Protein AF-A0A9J7APB2-F1 (afdb_monomer_lite)

Structure (mmCIF, N/CA/C/O backbone):
data_AF-A0A9J7APB2-F1
#
_entry.id   AF-A0A9J7APB2-F1
#
loop_
_atom_site.group_PDB
_atom_site.id
_atom_site.type_symbol
_atom_site.label_atom_id
_atom_site.label_alt_id
_atom_site.label_comp_id
_atom_site.label_asym_id
_atom_site.label_entity_id
_atom_site.label_seq_id
_atom_site.pdbx_PDB_ins_code
_atom_site.Cartn_x
_atom_site.Cartn_y
_atom_site.Cartn_z
_atom_site.occupancy
_atom_site.B_iso_or_equiv
_atom_site.auth_seq_id
_atom_site.auth_comp_id
_atom_site.auth_asym_id
_atom_site.auth_atom_id
_atom_site.pdbx_PDB_model_num
ATOM 1 N N . MET A 1 1 ? 2.225 21.928 5.243 1.00 58.00 1 MET A N 1
ATOM 2 C CA . MET A 1 1 ? 2.395 20.507 5.582 1.00 58.00 1 MET A CA 1
ATOM 3 C C . MET A 1 1 ? 1.013 19.923 5.611 1.00 58.00 1 MET A C 1
ATOM 5 O O . MET A 1 1 ? 0.112 20.600 6.080 1.00 58.00 1 MET A O 1
ATOM 9 N N . SER A 1 2 ? 0.855 18.766 5.001 1.00 62.94 2 SER A N 1
ATOM 10 C CA . SER A 1 2 ? -0.397 18.033 5.010 1.00 62.94 2 SER A CA 1
ATOM 11 C C . SER A 1 2 ? -0.542 17.237 6.291 1.00 62.94 2 SER A C 1
ATOM 13 O O . SER A 1 2 ? 0.408 16.554 6.686 1.00 62.94 2 SER A O 1
ATOM 15 N N . GLU A 1 3 ? -1.712 17.304 6.894 1.00 73.94 3 GLU A N 1
ATOM 16 C CA . GLU A 1 3 ? -2.039 16.684 8.163 1.00 73.94 3 GLU A CA 1
ATOM 17 C C . GLU A 1 3 ? -3.065 15.558 7.970 1.00 73.94 3 GLU A C 1
ATOM 19 O O . GLU A 1 3 ? -4.180 15.764 7.485 1.00 73.94 3 GLU A O 1
ATOM 24 N N . LEU A 1 4 ? -2.707 14.351 8.406 1.00 77.06 4 LEU A N 1
ATOM 25 C CA . LEU A 1 4 ? -3.665 13.290 8.661 1.00 77.06 4 LEU A CA 1
ATOM 26 C C . LEU A 1 4 ? -4.289 13.516 10.034 1.00 77.06 4 LEU A C 1
ATOM 28 O O . LEU A 1 4 ? -3.585 13.590 11.039 1.00 77.06 4 LEU A O 1
ATOM 32 N N . ASN A 1 5 ? -5.616 13.557 10.084 1.00 85.75 5 ASN A N 1
ATOM 33 C CA . ASN A 1 5 ? -6.368 13.593 11.334 1.00 85.75 5 ASN A CA 1
ATOM 34 C C . ASN A 1 5 ? -7.181 12.311 11.458 1.00 85.75 5 ASN A C 1
ATOM 36 O O . ASN A 1 5 ? -8.112 12.106 10.679 1.00 85.75 5 ASN A O 1
ATOM 40 N N . ALA A 1 6 ? -6.845 11.451 12.419 1.00 88.31 6 ALA A N 1
ATOM 41 C CA . ALA A 1 6 ? -7.489 10.157 12.597 1.00 88.31 6 ALA A CA 1
ATOM 42 C C . ALA A 1 6 ? -8.144 10.013 13.972 1.00 88.31 6 ALA A C 1
ATOM 44 O O . ALA A 1 6 ? -7.570 10.388 14.989 1.00 88.31 6 ALA A O 1
ATOM 45 N N . GLU A 1 7 ? -9.322 9.397 14.018 1.00 93.38 7 GLU A N 1
ATOM 46 C CA . GLU A 1 7 ? -9.937 8.924 15.259 1.00 93.38 7 GLU A CA 1
ATOM 47 C C . GLU A 1 7 ? -10.132 7.410 15.175 1.00 93.38 7 GLU A C 1
ATOM 49 O O . GLU A 1 7 ? -10.634 6.877 14.184 1.00 93.38 7 GLU A O 1
ATOM 54 N N . ILE A 1 8 ? -9.733 6.706 16.228 1.00 93.50 8 ILE A N 1
ATOM 55 C CA . ILE A 1 8 ? -9.680 5.250 16.293 1.00 93.50 8 ILE A CA 1
ATOM 56 C C . ILE A 1 8 ? -10.441 4.794 17.527 1.00 93.50 8 ILE A C 1
ATOM 58 O O . ILE A 1 8 ? -10.219 5.286 18.629 1.00 93.50 8 ILE A O 1
ATOM 62 N N . LYS A 1 9 ? -11.283 3.778 17.364 1.00 94.88 9 LYS A N 1
ATOM 63 C CA . LYS A 1 9 ? -11.902 3.024 18.447 1.00 94.88 9 LYS A CA 1
ATOM 64 C C . LYS A 1 9 ? -11.500 1.562 18.365 1.00 94.88 9 LYS A C 1
ATOM 66 O O . LYS A 1 9 ? -11.868 0.848 17.431 1.00 94.88 9 LYS A O 1
ATOM 71 N N . VAL A 1 10 ? -10.831 1.084 19.405 1.00 92.94 10 VAL A N 1
ATOM 72 C CA . VAL A 1 10 ? -10.417 -0.317 19.529 1.00 92.94 10 VAL A CA 1
ATOM 73 C C . VAL A 1 10 ? -11.245 -0.983 20.613 1.00 92.94 10 VAL A C 1
ATOM 75 O O . VAL A 1 10 ? -11.320 -0.476 21.725 1.00 92.94 10 VAL A O 1
ATOM 78 N N . SER A 1 11 ? -11.890 -2.109 20.313 1.00 93.50 11 SER A N 1
ATOM 79 C CA . SER A 1 11 ? -12.692 -2.877 21.275 1.00 93.50 11 SER A CA 1
ATOM 80 C C . SER A 1 11 ? -12.056 -4.224 21.585 1.00 93.50 11 SER A C 1
ATOM 82 O O . SER A 1 11 ? -11.712 -4.983 20.680 1.00 93.50 11 SER A O 1
ATOM 84 N N . PHE A 1 12 ? -12.005 -4.577 22.865 1.00 92.75 12 PHE A N 1
ATOM 85 C CA . PHE A 1 12 ? -11.338 -5.765 23.388 1.00 92.75 12 PHE A CA 1
ATOM 86 C C . PHE A 1 12 ? -12.334 -6.777 23.986 1.00 92.75 12 PHE A C 1
ATOM 88 O O . PHE A 1 12 ? -13.472 -6.429 24.320 1.00 92.75 12 PHE A O 1
ATOM 95 N N . PRO A 1 13 ? -11.945 -8.059 24.134 1.00 91.06 13 PRO A N 1
ATOM 96 C CA . PRO A 1 13 ? -12.797 -9.102 24.702 1.00 91.06 13 PRO A CA 1
ATOM 97 C C . PRO A 1 13 ? -13.117 -8.897 26.186 1.00 91.06 13 PRO A C 1
ATOM 99 O O . PRO A 1 13 ? -14.098 -9.466 26.664 1.00 91.06 13 PRO A O 1
ATOM 102 N N . GLY A 1 14 ? -12.332 -8.087 26.900 1.00 91.31 14 GLY A N 1
ATOM 103 C CA . GLY A 1 14 ? -12.572 -7.744 28.296 1.00 91.31 14 GLY A CA 1
ATOM 104 C C . GLY A 1 14 ? -11.688 -6.600 28.786 1.00 91.31 14 GLY A C 1
ATOM 105 O O . GLY A 1 14 ? -10.662 -6.298 28.179 1.00 91.31 14 GLY A O 1
ATOM 106 N N . LYS A 1 15 ? -12.094 -6.010 29.915 1.00 91.88 15 LYS A N 1
ATOM 107 C CA . LYS A 1 15 ? -11.500 -4.814 30.535 1.00 91.88 15 LYS A CA 1
ATOM 108 C C . LYS A 1 15 ? -9.986 -4.899 30.737 1.00 91.88 15 LYS A C 1
ATOM 110 O O . LYS A 1 15 ? -9.285 -3.946 30.428 1.00 91.88 15 LYS A O 1
ATOM 115 N N . LYS A 1 16 ? -9.482 -6.062 31.172 1.00 92.56 16 LYS A N 1
ATOM 116 C CA . LYS A 1 16 ? -8.043 -6.299 31.382 1.00 92.56 16 LYS A CA 1
ATOM 117 C C . LYS A 1 16 ? -7.214 -5.964 30.134 1.00 92.56 16 LYS A C 1
ATOM 119 O O . LYS A 1 16 ? -6.205 -5.285 30.243 1.00 92.56 16 LYS A O 1
ATOM 124 N N . TYR A 1 17 ? -7.657 -6.420 28.962 1.00 88.44 17 TYR A N 1
ATOM 125 C CA . TYR A 1 17 ? -6.933 -6.213 27.705 1.00 88.44 17 TYR A CA 1
ATOM 126 C C . TYR A 1 17 ? -6.946 -4.744 27.272 1.00 88.44 17 TYR A C 1
ATOM 128 O O . TYR A 1 17 ? -5.929 -4.229 26.824 1.00 88.44 17 TYR A O 1
ATOM 136 N N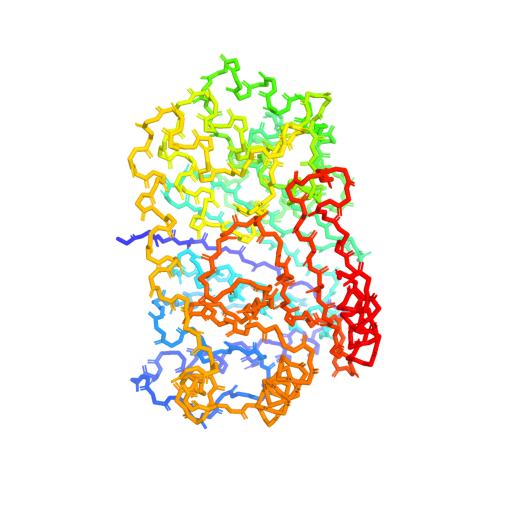 . SER A 1 18 ? -8.076 -4.049 27.446 1.00 89.44 18 SER A N 1
ATOM 137 C CA . SER A 1 18 ? -8.146 -2.615 27.147 1.00 89.44 18 SER A CA 1
ATOM 138 C C . SER A 1 18 ? -7.339 -1.767 28.132 1.00 89.44 18 SER A C 1
ATOM 140 O O . SER A 1 18 ? -6.774 -0.766 27.727 1.00 89.44 18 SER A O 1
ATOM 142 N N . GLU A 1 19 ? -7.251 -2.148 29.409 1.00 89.88 19 GLU A N 1
ATOM 143 C CA . GLU A 1 19 ? -6.405 -1.451 30.393 1.00 89.88 19 GLU A CA 1
ATOM 144 C C . GLU A 1 19 ? -4.911 -1.620 30.086 1.00 89.88 19 GLU A C 1
ATOM 146 O O . GLU A 1 19 ? -4.150 -0.661 30.187 1.00 89.88 19 GLU A O 1
ATOM 151 N N . GLU A 1 20 ? -4.499 -2.825 29.685 1.00 87.88 20 GLU A N 1
ATOM 152 C CA . GLU A 1 20 ? -3.121 -3.121 29.287 1.00 87.88 20 GLU A CA 1
ATOM 153 C C . GLU A 1 20 ? -2.719 -2.329 28.037 1.00 87.88 20 GLU A C 1
ATOM 155 O O . GLU A 1 20 ? -1.734 -1.592 28.073 1.00 87.88 20 GLU A O 1
ATOM 160 N N . ALA A 1 21 ? -3.536 -2.387 26.980 1.00 85.62 21 ALA A N 1
ATOM 161 C CA . ALA A 1 21 ? -3.297 -1.617 25.763 1.00 85.62 21 ALA A CA 1
ATOM 162 C C . ALA A 1 21 ? -3.335 -0.098 26.014 1.00 85.62 21 ALA A C 1
ATOM 164 O O . ALA A 1 21 ? -2.505 0.630 25.473 1.00 85.62 21 ALA A O 1
ATOM 165 N N . PHE A 1 22 ? -4.244 0.389 26.870 1.00 90.44 22 PHE A N 1
ATOM 166 C CA . PHE A 1 22 ? -4.302 1.806 27.240 1.00 90.44 22 PHE A CA 1
ATOM 167 C C . PHE A 1 22 ? -3.012 2.246 27.924 1.00 90.44 22 PHE A C 1
ATOM 169 O O . PHE A 1 22 ? -2.453 3.266 27.547 1.00 90.44 22 PHE A O 1
ATOM 176 N N . LYS A 1 23 ? -2.500 1.462 28.881 1.00 89.19 23 LYS A N 1
ATOM 177 C CA . LYS A 1 23 ? -1.250 1.777 29.583 1.00 89.19 23 LYS A CA 1
ATOM 178 C C . LYS A 1 23 ? -0.064 1.886 28.620 1.00 89.19 23 LYS A C 1
ATOM 180 O O . LYS A 1 23 ? 0.756 2.784 28.774 1.00 89.19 23 LYS A O 1
ATOM 185 N N . THR A 1 24 ? 0.035 0.990 27.638 1.00 86.06 24 THR A N 1
ATOM 186 C CA . THR A 1 24 ? 1.098 1.052 26.624 1.00 86.06 24 THR A CA 1
ATOM 187 C C . THR A 1 24 ? 0.968 2.290 25.737 1.00 86.06 24 THR A C 1
ATOM 189 O O . THR A 1 24 ? 1.967 2.963 25.497 1.00 86.06 24 THR A O 1
ATOM 192 N N . LEU A 1 25 ? -0.244 2.621 25.285 1.00 85.75 25 LEU A N 1
ATOM 193 C CA . LEU A 1 25 ? -0.486 3.802 24.447 1.00 85.75 25 LEU A CA 1
ATOM 194 C C . LEU A 1 25 ? -0.322 5.125 25.212 1.00 85.75 25 LEU A C 1
ATOM 196 O O . LEU A 1 25 ? 0.121 6.110 24.633 1.00 85.75 25 LEU A O 1
ATOM 200 N N . ASP A 1 26 ? -0.650 5.152 26.502 1.00 88.56 26 ASP A N 1
ATOM 201 C CA . ASP A 1 26 ? -0.477 6.318 27.377 1.00 88.56 26 ASP A CA 1
ATOM 202 C C . ASP A 1 26 ? 1.005 6.589 27.657 1.00 88.56 26 ASP A C 1
ATOM 204 O O . ASP A 1 26 ? 1.467 7.732 27.620 1.00 88.56 26 ASP A O 1
ATOM 208 N N . GLN A 1 27 ? 1.778 5.517 27.845 1.00 85.12 27 GLN A N 1
ATOM 209 C CA . GLN A 1 27 ? 3.229 5.607 27.910 1.00 85.12 27 GLN A CA 1
ATOM 210 C C . GLN A 1 27 ? 3.799 6.127 26.582 1.00 85.12 27 GLN A C 1
ATOM 212 O O . GLN A 1 27 ? 4.548 7.097 26.601 1.00 85.12 27 GLN A O 1
ATOM 217 N N . LEU A 1 28 ? 3.371 5.570 25.438 1.00 81.75 28 LEU A N 1
ATOM 218 C CA . LEU A 1 28 ? 3.769 6.067 24.115 1.00 81.75 28 LEU A CA 1
ATOM 219 C C . LEU A 1 28 ? 3.466 7.563 23.970 1.00 81.75 28 LEU A C 1
ATOM 221 O O . LEU A 1 28 ? 4.349 8.325 23.599 1.00 81.75 28 LEU A O 1
ATOM 225 N N . LYS A 1 29 ? 2.246 7.997 24.304 1.00 85.38 29 LYS A N 1
ATOM 226 C CA . LYS A 1 29 ? 1.865 9.415 24.294 1.00 85.38 29 LYS A CA 1
ATOM 227 C C . LYS A 1 29 ? 2.823 10.259 25.138 1.00 85.38 29 LYS A C 1
ATOM 229 O O . LYS A 1 29 ? 3.330 11.267 24.654 1.00 85.38 29 LYS A O 1
ATOM 234 N N . SER A 1 30 ? 3.094 9.827 26.369 1.00 84.31 30 SER A N 1
ATOM 235 C CA . SER A 1 30 ? 4.008 10.520 27.283 1.00 84.31 30 SER A CA 1
ATOM 236 C C . SER A 1 30 ? 5.419 10.625 26.707 1.00 84.31 30 SER A C 1
ATOM 238 O O . SER A 1 30 ? 6.073 11.655 26.851 1.00 84.31 30 SER A O 1
ATOM 240 N N . ASP A 1 31 ? 5.907 9.579 26.048 1.00 78.19 31 ASP A N 1
ATOM 241 C CA . ASP A 1 31 ? 7.239 9.589 25.449 1.00 78.19 31 ASP A CA 1
ATOM 242 C C . ASP A 1 31 ? 7.314 10.527 24.246 1.00 78.19 31 ASP A C 1
ATOM 244 O O . ASP A 1 31 ? 8.302 11.247 24.109 1.00 78.19 31 ASP A O 1
ATOM 248 N N . LEU A 1 32 ? 6.252 10.617 23.444 1.00 75.81 32 LEU A N 1
ATOM 249 C CA . LEU A 1 32 ? 6.161 11.582 22.346 1.00 75.81 32 LEU A CA 1
ATOM 250 C C . LEU A 1 32 ? 6.184 13.022 22.849 1.00 75.81 32 LEU A C 1
ATOM 252 O O . LEU A 1 32 ? 6.968 13.825 22.350 1.00 75.81 32 LEU A O 1
ATOM 256 N N . GLU A 1 33 ? 5.405 13.325 23.887 1.00 80.94 33 GLU A N 1
ATOM 257 C CA . GLU A 1 33 ? 5.354 14.658 24.498 1.00 80.94 33 GLU A CA 1
ATOM 258 C C . GLU A 1 33 ? 6.684 15.060 25.161 1.00 80.94 33 GLU A C 1
ATOM 260 O O . GLU A 1 33 ? 7.084 16.225 25.111 1.00 80.94 33 GLU A O 1
ATOM 265 N N . ASN A 1 34 ? 7.387 14.105 25.782 1.00 76.94 34 ASN A N 1
ATOM 266 C CA . ASN A 1 34 ? 8.647 14.358 26.488 1.00 76.94 34 ASN A CA 1
ATOM 267 C C . ASN A 1 34 ? 9.881 14.309 25.578 1.00 76.94 34 ASN A C 1
ATOM 269 O O . ASN A 1 34 ? 10.946 14.827 25.941 1.00 76.94 34 ASN A O 1
ATOM 273 N N . SER A 1 35 ? 9.773 13.683 24.408 1.00 63.44 35 SER A N 1
ATOM 274 C CA . SER A 1 35 ? 10.889 13.558 23.484 1.00 63.44 35 SER A CA 1
ATOM 275 C C . SER A 1 35 ? 11.228 14.905 22.831 1.00 63.44 35 SER A C 1
ATOM 277 O O . SER A 1 35 ? 10.661 15.331 21.833 1.00 63.44 35 SER A O 1
ATOM 279 N N . LYS A 1 36 ? 12.283 15.560 23.330 1.00 53.88 36 LYS A N 1
ATOM 280 C CA . LYS A 1 36 ? 13.230 16.228 22.424 1.00 53.88 36 LYS A CA 1
ATOM 281 C C . LYS A 1 36 ? 14.024 15.103 21.760 1.00 53.88 36 LYS A C 1
ATOM 283 O O . LYS A 1 36 ? 15.024 14.691 22.333 1.00 53.88 36 LYS A O 1
ATOM 288 N N . PHE A 1 37 ? 13.515 14.527 20.670 1.00 49.34 37 PHE A N 1
ATOM 289 C CA . PHE A 1 37 ? 14.014 13.300 20.023 1.00 49.34 37 PHE A CA 1
ATOM 290 C C . PHE A 1 37 ? 15.495 12.947 20.299 1.00 49.34 37 PHE A C 1
ATOM 292 O O . PHE A 1 37 ? 16.411 13.504 19.699 1.00 49.34 37 PHE A O 1
ATOM 299 N N . SER A 1 38 ? 15.718 11.974 21.193 1.00 40.38 38 SER A N 1
ATOM 300 C CA . SER A 1 38 ? 16.964 11.199 21.300 1.00 40.38 38 SER A CA 1
ATOM 301 C C . SER A 1 38 ? 16.634 9.700 21.457 1.00 40.38 38 SER A C 1
ATOM 303 O O . SER A 1 38 ? 16.677 9.132 22.545 1.00 40.38 38 SER A O 1
ATOM 305 N N . SER A 1 39 ? 16.186 9.128 20.341 1.00 43.88 39 SER A N 1
ATOM 306 C CA . SER A 1 39 ? 16.115 7.733 19.846 1.00 43.88 39 SER A CA 1
ATOM 307 C C . SER A 1 39 ? 16.429 6.455 20.671 1.00 43.88 39 SER A C 1
ATOM 309 O O . SER A 1 39 ? 16.626 5.435 20.026 1.00 43.88 39 SER A O 1
ATOM 311 N N . ASN A 1 40 ? 16.466 6.379 22.011 1.00 38.88 40 ASN A N 1
ATOM 312 C CA . ASN A 1 40 ? 17.059 5.177 22.657 1.00 38.88 40 ASN A CA 1
ATOM 313 C C . ASN A 1 40 ? 16.240 4.348 23.672 1.00 38.88 40 ASN A C 1
ATOM 315 O O . ASN A 1 40 ? 16.829 3.442 24.257 1.00 38.88 40 ASN A O 1
ATOM 319 N N . SER A 1 41 ? 14.934 4.550 23.901 1.00 41.09 41 SER A N 1
ATOM 320 C CA . SER A 1 41 ? 14.257 3.777 24.975 1.00 41.09 41 SER A CA 1
ATOM 321 C C . SER A 1 41 ? 12.883 3.165 24.699 1.00 41.09 41 SER A C 1
ATOM 323 O O . SER A 1 41 ? 12.349 2.535 25.608 1.00 41.09 41 SER A O 1
ATOM 325 N N . PHE A 1 42 ? 12.313 3.271 23.492 1.00 41.06 42 PHE A N 1
ATOM 326 C CA . PHE A 1 42 ? 10.942 2.779 23.238 1.00 41.06 42 PHE A CA 1
ATOM 327 C C . PHE A 1 42 ? 10.810 1.617 22.235 1.00 41.06 42 PHE A C 1
ATOM 329 O O . PHE A 1 42 ? 9.710 1.172 21.916 1.00 41.06 42 PHE A O 1
ATOM 336 N N . THR A 1 43 ? 11.930 1.061 21.779 1.00 46.41 43 THR A N 1
ATOM 337 C CA . THR A 1 43 ? 12.040 0.110 20.656 1.00 46.41 43 THR A CA 1
ATOM 338 C C . THR A 1 43 ? 11.632 -1.342 20.947 1.00 46.41 43 THR A C 1
ATOM 340 O O . THR A 1 43 ? 12.007 -2.237 20.197 1.00 46.41 43 THR A O 1
ATOM 343 N N . HIS A 1 44 ? 10.896 -1.639 22.023 1.00 46.56 44 HIS A N 1
ATOM 344 C CA . HIS A 1 44 ? 10.603 -3.037 22.402 1.00 46.56 44 HIS A CA 1
ATOM 345 C C . HIS A 1 44 ? 9.126 -3.445 22.363 1.00 46.56 44 HIS A C 1
ATOM 347 O O . HIS A 1 44 ? 8.826 -4.617 22.593 1.00 46.56 44 HIS A O 1
ATOM 353 N N . HIS A 1 45 ? 8.195 -2.526 22.091 1.00 43.44 45 HIS A N 1
ATOM 354 C CA . HIS A 1 45 ? 6.757 -2.836 22.171 1.00 43.44 45 HIS A CA 1
ATOM 355 C C . HIS A 1 45 ? 5.944 -2.527 20.911 1.00 43.44 45 HIS A C 1
ATOM 357 O O . HIS A 1 45 ? 4.864 -3.096 20.750 1.00 43.44 45 HIS A O 1
ATOM 363 N N . ILE A 1 46 ? 6.454 -1.675 20.023 1.00 53.56 46 ILE A N 1
ATOM 364 C CA . ILE A 1 46 ? 5.885 -1.392 18.706 1.00 53.56 46 ILE A CA 1
ATOM 365 C C . ILE A 1 46 ? 7.074 -1.324 17.747 1.00 53.56 46 ILE A C 1
ATOM 367 O O . ILE A 1 46 ? 7.905 -0.420 17.862 1.00 53.56 46 ILE A O 1
ATOM 371 N N . ASP A 1 47 ? 7.193 -2.312 16.864 1.00 49.22 47 ASP A N 1
ATOM 372 C CA . ASP A 1 47 ? 8.251 -2.339 15.855 1.00 49.22 47 ASP A CA 1
ATOM 373 C C . ASP A 1 47 ? 8.134 -1.073 14.977 1.00 49.22 47 ASP A C 1
ATOM 375 O O . ASP A 1 47 ? 7.029 -0.691 14.600 1.00 49.22 47 ASP A O 1
ATOM 379 N N . ASN A 1 48 ? 9.264 -0.421 14.668 1.00 51.03 48 ASN A N 1
ATOM 380 C CA . ASN A 1 48 ? 9.410 0.735 13.753 1.00 51.03 48 ASN A CA 1
ATOM 381 C C . ASN A 1 48 ? 9.168 2.173 14.275 1.00 51.03 48 ASN A C 1
ATOM 383 O O . ASN A 1 48 ? 9.183 3.104 13.473 1.00 51.03 48 ASN A O 1
ATOM 387 N N . LEU A 1 49 ? 9.061 2.430 15.586 1.00 49.91 49 LEU A N 1
ATOM 388 C CA . LEU A 1 49 ? 8.876 3.812 16.091 1.00 49.91 49 LEU A CA 1
ATOM 389 C C . LEU A 1 49 ? 10.035 4.796 15.787 1.00 49.91 49 LEU A C 1
ATOM 391 O O . LEU A 1 49 ? 9.840 6.005 15.875 1.00 49.91 49 LEU A O 1
ATOM 395 N N . GLU A 1 50 ? 11.237 4.329 15.428 1.00 46.88 50 GLU A N 1
ATOM 396 C CA . GLU A 1 50 ? 12.365 5.221 15.092 1.00 46.88 50 GLU A CA 1
ATOM 397 C C . GLU A 1 50 ? 12.237 5.895 13.714 1.00 46.88 50 GLU A C 1
ATOM 399 O O . GLU A 1 50 ? 12.729 7.011 13.556 1.00 46.88 50 GLU A O 1
ATOM 404 N N . LEU A 1 51 ? 11.522 5.292 12.751 1.00 46.50 51 LEU A N 1
ATOM 405 C CA . LEU A 1 51 ? 11.197 5.933 11.461 1.00 46.50 51 LEU A CA 1
ATOM 406 C C . LEU A 1 51 ? 10.321 7.181 11.654 1.00 46.50 51 LEU A C 1
ATOM 408 O O . LEU A 1 51 ? 10.424 8.162 10.919 1.00 46.50 51 LEU A O 1
ATOM 412 N N . LEU A 1 52 ? 9.532 7.188 12.725 1.00 49.91 52 LEU A N 1
ATOM 413 C CA . LEU A 1 52 ? 8.629 8.276 13.073 1.00 49.91 52 LEU A CA 1
ATOM 414 C C . LEU A 1 52 ? 9.342 9.486 13.688 1.00 49.91 52 LEU A C 1
ATOM 416 O O . LEU A 1 52 ? 8.726 10.535 13.850 1.00 49.91 52 LEU A O 1
ATOM 420 N N . ALA A 1 53 ? 10.642 9.379 13.992 1.00 47.16 53 ALA A N 1
ATOM 421 C CA . ALA A 1 53 ? 11.403 10.453 14.625 1.00 47.16 53 ALA A CA 1
ATOM 422 C C . ALA A 1 53 ? 11.602 11.703 13.761 1.00 47.16 53 ALA A C 1
ATOM 424 O O . ALA A 1 53 ? 11.973 12.763 14.268 1.00 47.16 53 ALA A O 1
ATOM 425 N N . HIS A 1 54 ? 11.350 11.583 12.459 1.00 48.34 54 HIS A N 1
ATOM 426 C CA . HIS A 1 54 ? 11.444 12.681 11.502 1.00 48.34 54 HIS A CA 1
ATOM 427 C C . HIS A 1 54 ? 10.096 13.293 11.129 1.00 48.34 54 HIS A C 1
ATOM 429 O O . HIS A 1 54 ? 10.069 14.245 10.354 1.00 48.34 54 HIS A O 1
ATOM 435 N N . SER A 1 55 ? 9.007 12.786 11.702 1.00 57.78 55 SER A N 1
ATOM 436 C CA . SER A 1 55 ? 7.654 13.142 11.302 1.00 57.78 55 SER A CA 1
ATOM 437 C C . SER A 1 55 ? 6.925 13.784 12.472 1.00 57.78 55 SER A C 1
ATOM 439 O O . SER A 1 55 ? 6.984 13.290 13.597 1.00 57.78 55 SER A O 1
ATOM 441 N N . TYR A 1 56 ? 6.232 14.893 12.236 1.00 69.88 56 TYR A N 1
ATOM 442 C CA . TYR A 1 56 ? 5.410 15.510 13.274 1.00 69.88 56 TYR A CA 1
ATOM 443 C C . TYR A 1 56 ? 4.145 14.676 13.469 1.00 69.88 56 TYR A C 1
ATOM 445 O O . TYR A 1 56 ? 3.337 14.584 12.551 1.00 69.88 56 TYR A O 1
ATOM 453 N N . TYR A 1 57 ? 3.965 14.071 14.644 1.00 75.19 57 TYR A N 1
ATOM 454 C CA . TYR A 1 57 ? 2.705 13.439 15.031 1.00 75.19 57 TYR A CA 1
ATOM 455 C C . TYR A 1 57 ? 2.412 13.614 16.516 1.00 75.19 57 TYR A C 1
ATOM 457 O O . TYR A 1 57 ? 3.320 13.782 17.333 1.00 75.19 57 TYR A O 1
ATOM 465 N N . GLN A 1 58 ? 1.131 13.548 16.864 1.00 83.50 58 GLN A N 1
ATOM 466 C CA . GLN A 1 58 ? 0.649 13.760 18.219 1.00 83.50 58 GLN A CA 1
ATOM 467 C C . GLN A 1 58 ? -0.561 12.866 18.512 1.00 83.50 58 GLN A C 1
ATOM 469 O O . GLN A 1 58 ? -1.501 12.760 17.724 1.00 83.50 58 GLN A O 1
ATOM 474 N N . ILE A 1 59 ? -0.547 12.218 19.683 1.00 87.50 59 ILE A N 1
ATOM 475 C CA . ILE A 1 59 ? -1.735 11.559 20.241 1.00 87.50 59 ILE A CA 1
ATOM 476 C C . ILE A 1 59 ? -2.545 12.621 20.988 1.00 87.50 59 ILE A C 1
ATOM 478 O O . ILE A 1 59 ? -2.413 12.803 22.202 1.00 87.50 59 ILE A O 1
ATOM 482 N N . GLU A 1 60 ? -3.391 13.335 20.253 1.00 89.00 60 GLU A N 1
ATOM 483 C CA . GLU A 1 60 ? -4.216 14.432 20.768 1.00 89.00 60 GLU A CA 1
ATOM 484 C C . GLU A 1 60 ? -5.091 13.983 21.938 1.00 89.00 60 GLU A C 1
ATOM 486 O O . GLU A 1 60 ? -5.141 14.605 23.004 1.00 89.00 60 GLU A O 1
ATOM 491 N N . HIS A 1 61 ? -5.738 12.830 21.776 1.00 92.38 61 HIS A N 1
ATOM 492 C CA . HIS A 1 61 ? -6.651 12.290 22.768 1.00 92.38 61 HIS A CA 1
ATOM 493 C C . HIS A 1 61 ? -6.462 10.787 22.934 1.00 92.38 61 HIS A C 1
ATOM 495 O O . HIS A 1 61 ? -6.315 10.054 21.962 1.00 92.38 61 HIS A O 1
ATOM 501 N N . LEU A 1 62 ? -6.503 10.330 24.183 1.00 93.44 62 LEU A N 1
ATOM 502 C CA . LEU A 1 62 ? -6.502 8.921 24.541 1.00 93.44 62 LEU A CA 1
ATOM 503 C C . LEU A 1 62 ? -7.486 8.728 25.697 1.00 93.44 62 LEU A C 1
ATOM 505 O O . LEU A 1 62 ? -7.367 9.383 26.734 1.00 93.44 62 LEU A O 1
ATOM 509 N N . SER A 1 63 ? -8.478 7.857 25.529 1.00 93.81 63 SER A N 1
ATOM 510 C CA . SER A 1 63 ? -9.449 7.549 26.583 1.00 93.81 63 SER A CA 1
ATOM 511 C C . SER A 1 63 ? -9.826 6.071 26.625 1.00 93.81 63 SER A C 1
ATOM 513 O O . SER A 1 63 ? -9.743 5.352 25.631 1.00 93.81 63 SER A O 1
ATOM 515 N N . LEU A 1 64 ? -10.225 5.610 27.813 1.00 93.00 64 LEU A N 1
ATOM 516 C CA . LEU A 1 64 ? -10.644 4.238 28.090 1.00 93.00 64 LEU A CA 1
ATOM 517 C C . LEU A 1 64 ? -12.142 4.210 28.428 1.00 93.00 64 LEU A C 1
ATOM 519 O O . LEU A 1 64 ? -12.567 4.792 29.425 1.00 93.00 64 LEU A O 1
ATOM 523 N N . ASP A 1 65 ? -12.935 3.477 27.647 1.00 90.56 65 ASP A N 1
ATOM 524 C CA . ASP A 1 65 ? -14.353 3.204 27.908 1.00 90.56 65 ASP A CA 1
ATOM 525 C C . ASP A 1 65 ? -14.596 1.699 28.069 1.00 90.56 65 ASP A C 1
ATOM 527 O O . ASP A 1 65 ? -14.696 0.958 27.090 1.00 90.56 65 ASP A O 1
ATOM 531 N N . LYS A 1 66 ? -14.737 1.241 29.320 1.00 90.81 66 LYS A N 1
ATOM 532 C CA . LYS A 1 66 ? -15.015 -0.154 29.723 1.00 90.81 66 LYS A CA 1
ATOM 533 C C . LYS A 1 66 ? -14.053 -1.187 29.124 1.00 90.81 66 LYS A C 1
ATOM 535 O O . LYS A 1 66 ? -13.143 -1.632 29.809 1.00 90.81 66 LYS A O 1
ATOM 540 N N . ASN A 1 67 ? -14.319 -1.597 27.884 1.00 92.88 67 ASN A N 1
ATOM 541 C CA . ASN A 1 67 ? -13.587 -2.601 27.114 1.00 92.88 67 ASN A CA 1
ATOM 542 C C . ASN A 1 67 ? -13.059 -2.012 25.793 1.00 92.88 67 ASN A C 1
ATOM 544 O O . ASN A 1 67 ? -12.865 -2.744 24.823 1.00 92.88 67 ASN A O 1
ATOM 548 N N . SER A 1 68 ? -12.963 -0.693 25.672 1.00 92.88 68 SER A N 1
ATOM 549 C CA . SER A 1 68 ? -12.562 -0.010 24.448 1.00 92.88 68 SER A CA 1
ATOM 550 C C . SER A 1 68 ? -11.637 1.155 24.739 1.00 92.88 68 SER A C 1
ATOM 552 O O . SER A 1 68 ? -11.727 1.763 25.799 1.00 92.88 68 SER A O 1
ATOM 554 N N . ILE A 1 69 ? -10.772 1.457 23.782 1.00 94.00 69 ILE A N 1
ATOM 555 C CA . ILE A 1 69 ? -9.895 2.625 23.796 1.00 94.00 69 ILE A CA 1
ATOM 556 C C . ILE A 1 69 ? -10.317 3.522 22.637 1.00 94.00 69 ILE A C 1
ATOM 558 O O . ILE A 1 69 ? -10.642 3.006 21.564 1.00 94.00 69 ILE A O 1
ATOM 562 N N . ILE A 1 70 ? -10.327 4.833 22.863 1.00 93.81 70 ILE A N 1
ATOM 563 C CA . ILE A 1 70 ? -10.487 5.848 21.822 1.00 93.81 70 ILE A CA 1
ATOM 564 C C . ILE A 1 70 ? -9.176 6.622 21.717 1.00 93.81 70 ILE A C 1
ATOM 566 O O . ILE A 1 70 ? -8.630 7.043 22.737 1.00 93.81 70 ILE A O 1
ATOM 570 N N . ILE A 1 71 ? -8.681 6.782 20.495 1.00 92.75 71 ILE A N 1
ATOM 571 C CA . ILE A 1 71 ? -7.420 7.448 20.173 1.00 92.75 71 ILE A CA 1
ATOM 572 C C . ILE A 1 71 ? -7.728 8.516 19.124 1.00 92.75 71 ILE A C 1
ATOM 574 O O . ILE A 1 71 ? -8.372 8.202 18.129 1.00 92.75 71 ILE A O 1
ATOM 578 N N . ALA A 1 72 ? -7.269 9.746 19.326 1.00 92.19 72 ALA A N 1
ATOM 579 C CA . ALA A 1 72 ? -7.211 10.761 18.279 1.00 92.19 72 ALA A CA 1
ATOM 580 C C . ALA A 1 72 ? -5.744 11.045 17.951 1.00 92.19 72 ALA A C 1
ATOM 582 O O . ALA A 1 72 ? -4.944 11.263 18.864 1.00 92.19 72 ALA A O 1
ATOM 583 N N . LEU A 1 73 ? -5.412 11.007 16.665 1.00 88.56 73 LEU A N 1
ATOM 584 C CA . LEU A 1 73 ? -4.074 11.198 16.121 1.00 88.56 73 LEU A CA 1
ATOM 585 C C . LEU A 1 73 ? -4.086 12.364 15.136 1.00 88.56 73 LEU A C 1
ATOM 587 O O . LEU A 1 73 ? -5.004 12.473 14.322 1.00 88.56 73 LEU A O 1
ATOM 591 N N . SER A 1 74 ? -3.041 13.177 15.178 1.00 86.94 74 SER A N 1
ATOM 592 C CA . SER A 1 74 ? -2.715 14.175 14.160 1.00 86.94 74 SER A CA 1
ATOM 593 C C . SER A 1 74 ? -1.265 13.964 13.710 1.00 86.94 74 SER A C 1
ATOM 595 O O . SER A 1 74 ? -0.442 13.468 14.488 1.00 86.94 74 SER A O 1
ATOM 597 N N . GLY A 1 75 ? -0.931 14.293 12.464 1.00 83.06 75 GLY A N 1
ATOM 598 C CA . GLY A 1 75 ? 0.461 14.297 12.011 1.00 83.06 75 GLY A CA 1
ATOM 599 C C . GLY A 1 75 ? 0.644 14.322 10.500 1.00 83.06 75 GLY A C 1
ATOM 600 O O . GLY A 1 75 ? -0.323 14.394 9.754 1.00 83.06 75 GLY A O 1
ATOM 601 N N . GLU A 1 76 ? 1.888 14.275 10.031 1.00 76.88 76 GLU A N 1
ATOM 602 C CA . GLU A 1 76 ? 2.180 14.200 8.594 1.00 76.88 76 GLU A CA 1
ATOM 603 C C . GLU A 1 76 ? 1.699 12.872 7.986 1.00 76.88 76 GLU A C 1
ATOM 605 O O . GLU A 1 76 ? 1.952 11.802 8.539 1.00 76.88 76 GLU A O 1
ATOM 610 N N . ILE A 1 77 ? 1.040 12.936 6.820 1.00 67.44 77 ILE A N 1
ATOM 611 C CA . ILE A 1 77 ? 0.325 11.804 6.190 1.00 67.44 77 ILE A CA 1
ATOM 612 C C . ILE A 1 77 ? 1.123 10.501 6.152 1.00 67.44 77 ILE A C 1
ATOM 614 O O . ILE A 1 77 ? 0.617 9.471 6.603 1.00 67.44 77 ILE A O 1
ATOM 618 N N . SER A 1 78 ? 2.349 10.534 5.622 1.00 62.97 78 SER A N 1
ATOM 619 C CA . SER A 1 78 ? 3.172 9.332 5.447 1.00 62.97 78 SER A CA 1
ATOM 620 C C . SER A 1 78 ? 3.438 8.632 6.779 1.00 62.97 78 SER A C 1
ATOM 622 O O . SER A 1 78 ? 3.303 7.418 6.889 1.00 62.97 78 SER A O 1
ATOM 624 N N . ALA A 1 79 ? 3.723 9.403 7.823 1.00 64.56 79 ALA A N 1
ATOM 625 C CA . ALA A 1 79 ? 4.023 8.870 9.142 1.00 64.56 79 ALA A CA 1
ATOM 626 C C . ALA A 1 79 ? 2.775 8.455 9.914 1.00 64.56 79 ALA A C 1
ATOM 628 O O . ALA A 1 79 ? 2.776 7.458 10.635 1.00 64.56 79 ALA A O 1
ATOM 629 N N . SER A 1 80 ? 1.683 9.206 9.770 1.00 67.00 80 SER A N 1
ATOM 630 C CA . SER A 1 80 ? 0.437 8.893 10.455 1.00 67.00 80 SER A CA 1
ATOM 631 C C . SER A 1 80 ? -0.181 7.583 9.965 1.00 67.00 80 SER A C 1
ATOM 633 O O . SER A 1 80 ? -0.775 6.875 10.778 1.00 67.00 80 SER A O 1
ATOM 635 N N . TYR A 1 81 ? 0.000 7.214 8.691 1.00 67.25 81 TYR A N 1
ATOM 636 C CA . TYR A 1 81 ? -0.420 5.901 8.191 1.00 67.25 81 TYR A CA 1
ATOM 637 C C . TYR A 1 81 ? 0.406 4.761 8.807 1.00 67.25 81 TYR A C 1
ATOM 639 O O . TYR A 1 81 ? -0.166 3.789 9.297 1.00 67.25 81 TYR A O 1
ATOM 647 N N . GLU A 1 82 ? 1.733 4.903 8.880 1.00 68.00 82 GLU A N 1
ATOM 648 C CA . GLU A 1 82 ? 2.612 3.918 9.531 1.00 68.00 82 GLU A CA 1
ATOM 649 C C . GLU A 1 82 ? 2.289 3.750 11.024 1.00 68.00 82 GLU A C 1
ATOM 651 O O . GLU A 1 82 ? 2.263 2.631 11.546 1.00 68.00 82 GLU A O 1
ATOM 656 N N . ILE A 1 83 ? 1.981 4.847 11.724 1.00 71.75 83 ILE A N 1
ATOM 657 C CA . ILE A 1 83 ? 1.525 4.819 13.122 1.00 71.75 83 ILE A CA 1
ATOM 658 C C . ILE A 1 83 ? 0.182 4.119 13.238 1.00 71.75 83 ILE A C 1
ATOM 660 O O . ILE A 1 83 ? 0.005 3.283 14.124 1.00 71.75 83 ILE A O 1
ATOM 664 N N . LEU A 1 84 ? -0.770 4.456 12.367 1.00 74.94 84 LEU A N 1
ATOM 665 C CA . LEU A 1 84 ? -2.086 3.832 12.354 1.00 74.94 84 LEU A CA 1
ATOM 666 C C . LEU A 1 84 ? -1.954 2.319 12.147 1.00 74.94 84 LEU A C 1
ATOM 668 O O . LEU A 1 84 ? -2.560 1.552 12.895 1.00 74.94 84 LEU A O 1
ATOM 672 N N . GLU A 1 85 ? -1.116 1.895 11.200 1.00 74.12 85 GLU A N 1
ATOM 673 C CA . GLU A 1 85 ? -0.807 0.490 10.932 1.00 74.12 85 GLU A CA 1
ATOM 674 C C . GLU A 1 85 ? -0.118 -0.180 12.132 1.00 74.12 85 GLU A C 1
ATOM 676 O O . GLU A 1 85 ? -0.452 -1.307 12.500 1.00 74.12 85 GLU A O 1
ATOM 681 N N . SER A 1 86 ? 0.799 0.520 12.797 1.00 75.69 86 SER A N 1
ATOM 682 C CA . SER A 1 86 ? 1.510 0.017 13.977 1.00 75.69 86 SER A CA 1
ATOM 683 C C . SER A 1 86 ? 0.582 -0.152 15.184 1.00 75.69 86 SER A C 1
ATOM 685 O O . SER A 1 86 ? 0.589 -1.196 15.841 1.00 75.69 86 SER A O 1
ATOM 687 N N . ILE A 1 87 ? -0.281 0.836 15.451 1.00 79.25 87 ILE A N 1
ATOM 688 C CA . ILE A 1 87 ? -1.324 0.767 16.485 1.00 79.25 87 ILE A CA 1
ATOM 689 C C . ILE A 1 87 ? -2.310 -0.352 16.150 1.00 79.25 87 ILE A C 1
ATOM 691 O O . ILE A 1 87 ? -2.702 -1.108 17.043 1.00 79.25 87 ILE A O 1
ATOM 695 N N . TYR A 1 88 ? -2.695 -0.484 14.879 1.00 79.75 88 TYR A N 1
ATOM 696 C CA . TYR A 1 88 ? -3.540 -1.568 14.393 1.00 79.75 88 TYR A CA 1
ATOM 697 C C . TYR A 1 88 ? -2.915 -2.933 14.695 1.00 79.75 88 TYR A C 1
ATOM 699 O O . TYR A 1 88 ? -3.507 -3.704 15.456 1.00 79.75 88 TYR A O 1
ATOM 707 N N . LYS A 1 89 ? -1.701 -3.205 14.199 1.00 77.62 89 LYS A N 1
ATOM 708 C CA . LYS A 1 89 ? -0.968 -4.464 14.426 1.00 77.62 89 LYS A CA 1
ATOM 709 C C . LYS A 1 89 ? -0.841 -4.781 15.914 1.00 77.62 89 LYS A C 1
ATOM 711 O O . LYS A 1 89 ? -1.246 -5.861 16.348 1.00 77.62 89 LYS A O 1
ATOM 716 N N . TYR A 1 90 ? -0.395 -3.810 16.715 1.00 81.75 90 TYR A N 1
ATOM 717 C CA . TYR A 1 90 ? -0.297 -3.954 18.167 1.00 81.75 90 TYR A CA 1
ATOM 718 C C . TYR A 1 90 ? -1.642 -4.351 18.793 1.00 81.75 90 TYR A C 1
ATOM 720 O O . TYR A 1 90 ? -1.716 -5.293 19.584 1.00 81.75 90 TYR A O 1
ATOM 728 N N . CYS A 1 91 ? -2.732 -3.666 18.442 1.00 80.25 91 CYS A N 1
ATOM 729 C CA . CYS A 1 91 ? -4.048 -3.949 19.008 1.00 80.25 91 CYS A CA 1
ATOM 730 C C . CYS A 1 91 ? -4.565 -5.340 18.615 1.00 80.25 91 CYS A C 1
ATOM 732 O O . CYS A 1 91 ? -5.124 -6.048 19.460 1.00 80.25 91 CYS A O 1
ATOM 734 N N . ILE A 1 92 ? -4.383 -5.741 17.355 1.00 77.50 92 ILE A N 1
ATOM 735 C CA . ILE A 1 92 ? -4.791 -7.058 16.851 1.00 77.50 92 ILE A CA 1
ATOM 736 C C . ILE A 1 92 ? -4.037 -8.178 17.573 1.00 77.50 92 ILE A C 1
ATOM 738 O O . ILE A 1 92 ? -4.671 -9.099 18.106 1.00 77.50 92 ILE A O 1
ATOM 742 N N . ASP A 1 93 ? -2.717 -8.054 17.694 1.00 78.31 93 ASP A N 1
ATOM 743 C CA . ASP A 1 93 ? -1.871 -8.999 18.429 1.00 78.31 93 ASP A CA 1
ATOM 744 C C . ASP A 1 93 ? -2.309 -9.149 19.890 1.00 78.31 93 ASP A C 1
ATOM 746 O O . ASP A 1 93 ? -2.350 -10.255 20.445 1.00 78.31 93 ASP A O 1
ATOM 750 N N . ASN A 1 94 ? -2.741 -8.037 20.486 1.00 78.31 94 ASN A N 1
ATOM 751 C CA . ASN A 1 94 ? -3.255 -7.953 21.850 1.00 78.31 94 ASN A CA 1
ATOM 752 C C . ASN A 1 94 ? -4.768 -8.221 21.951 1.00 78.31 94 ASN A C 1
ATOM 754 O O . ASN A 1 94 ? -5.457 -7.749 22.859 1.00 78.31 94 ASN A O 1
ATOM 758 N N . LYS A 1 95 ? -5.285 -9.074 21.058 1.00 85.69 95 LYS A N 1
ATOM 759 C CA . LYS A 1 95 ? -6.637 -9.656 21.106 1.00 85.69 95 LYS A CA 1
ATOM 760 C C . LYS A 1 95 ? -7.770 -8.658 20.873 1.00 85.69 95 LYS A C 1
ATOM 762 O O . LYS A 1 95 ? -8.893 -8.937 21.303 1.00 85.69 95 LYS A O 1
ATOM 767 N N . ALA A 1 96 ? -7.547 -7.536 20.190 1.00 87.38 96 ALA A N 1
ATOM 768 C CA . ALA A 1 96 ? -8.648 -6.666 19.783 1.00 87.38 96 ALA A CA 1
ATOM 769 C C . ALA A 1 96 ? -9.703 -7.453 18.977 1.00 87.38 96 ALA A C 1
ATOM 771 O O . ALA A 1 96 ? -9.408 -8.220 18.061 1.00 87.38 96 ALA A O 1
ATOM 772 N N . ARG A 1 97 ? -10.977 -7.274 19.341 1.00 89.94 97 ARG A N 1
ATOM 773 C CA . ARG A 1 97 ? -12.133 -7.834 18.620 1.00 89.94 97 ARG A CA 1
ATOM 774 C C . ARG A 1 97 ? -12.568 -6.946 17.466 1.00 89.94 97 ARG A C 1
ATOM 776 O O . ARG A 1 97 ? -13.123 -7.453 16.488 1.00 89.94 97 ARG A O 1
ATOM 783 N N . LYS A 1 98 ? -12.412 -5.634 17.650 1.00 92.31 98 LYS A N 1
ATOM 784 C CA . LYS A 1 98 ? -12.741 -4.619 16.657 1.00 92.31 98 LYS A CA 1
ATOM 785 C C . LYS A 1 98 ? -11.698 -3.514 16.671 1.00 92.31 98 LYS A C 1
ATOM 787 O O . LYS A 1 98 ? -11.258 -3.121 17.748 1.00 92.31 98 LYS A O 1
ATOM 792 N N . PHE A 1 99 ? -11.397 -2.996 15.497 1.00 92.25 99 PHE A N 1
ATOM 793 C CA . PHE A 1 99 ? -10.640 -1.774 15.284 1.00 92.25 99 PHE A CA 1
ATOM 794 C C . PHE A 1 99 ? -11.442 -0.951 14.284 1.00 92.25 99 PHE A C 1
ATOM 796 O O . PHE A 1 99 ? -11.772 -1.469 13.227 1.00 92.25 99 PHE A O 1
ATOM 803 N N . ILE A 1 100 ? -11.848 0.260 14.634 1.00 92.81 100 ILE A N 1
ATOM 804 C CA . ILE A 1 100 ? -12.641 1.129 13.762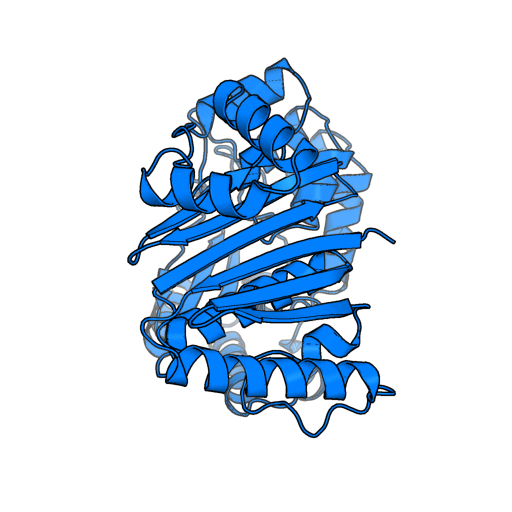 1.00 92.81 100 ILE A CA 1
ATOM 805 C C . ILE A 1 100 ? -11.930 2.465 13.729 1.00 92.81 100 ILE A C 1
ATOM 807 O O . ILE A 1 100 ? -11.870 3.118 14.768 1.00 92.81 100 ILE A O 1
ATOM 811 N N . SER A 1 101 ? -11.418 2.874 12.579 1.00 91.75 101 SER A N 1
ATOM 812 C CA . SER A 1 101 ? -10.857 4.204 12.402 1.00 91.75 101 SER A CA 1
ATOM 813 C C . SER A 1 101 ? -11.547 4.964 11.282 1.00 91.75 101 SER A C 1
ATOM 815 O O . SER A 1 101 ? -12.185 4.390 10.397 1.00 91.75 101 SER A O 1
ATOM 817 N N . TYR A 1 102 ? -11.426 6.281 11.354 1.00 90.69 102 TYR A N 1
ATOM 818 C CA . TYR A 1 102 ? -11.543 7.147 10.195 1.00 90.69 102 TYR A CA 1
ATOM 819 C C . TYR A 1 102 ? -10.390 8.142 10.226 1.00 90.69 102 TYR A C 1
ATOM 821 O O . TYR A 1 102 ? -10.009 8.599 11.304 1.00 90.69 102 TYR A O 1
ATOM 829 N N . SER A 1 103 ? -9.840 8.461 9.064 1.00 86.00 103 SER A N 1
ATOM 830 C CA . SER A 1 103 ? -8.749 9.413 8.896 1.00 86.00 103 SER A CA 1
ATOM 831 C C . SER A 1 103 ? -9.054 10.363 7.752 1.00 86.00 103 SER A C 1
ATOM 833 O O . SER A 1 103 ? -9.396 9.910 6.668 1.00 86.00 103 SER A O 1
ATOM 835 N N . LEU A 1 104 ? -8.938 11.667 7.993 1.00 83.88 104 LEU A N 1
ATOM 836 C CA . LEU A 1 104 ? -8.980 12.685 6.947 1.00 83.88 104 LEU A CA 1
ATOM 837 C C . LEU A 1 104 ? -7.575 12.876 6.392 1.00 83.88 104 LEU A C 1
ATOM 839 O O . LEU A 1 104 ? -6.680 13.252 7.150 1.00 83.88 104 LEU A O 1
ATOM 843 N N . ASN A 1 105 ? -7.418 12.675 5.090 1.00 76.25 105 ASN A N 1
ATOM 844 C CA . ASN A 1 105 ? -6.258 13.122 4.338 1.00 76.25 105 ASN A CA 1
ATOM 845 C C . ASN A 1 105 ? -6.567 14.504 3.747 1.00 76.25 105 ASN A C 1
ATOM 847 O O . ASN A 1 105 ? -7.383 14.632 2.836 1.00 76.25 105 ASN A O 1
ATOM 851 N N . ASP A 1 106 ? -5.939 15.550 4.278 1.00 75.81 106 ASP A N 1
ATOM 852 C CA . ASP A 1 106 ? -6.199 16.932 3.870 1.00 75.81 106 ASP A CA 1
ATOM 853 C C . ASP A 1 106 ? -5.609 17.314 2.497 1.00 75.81 106 ASP A C 1
ATOM 855 O O . ASP A 1 106 ? -6.054 18.299 1.908 1.00 75.81 106 ASP A O 1
ATOM 859 N N . GLN A 1 107 ? -4.662 16.540 1.946 1.00 65.88 107 GLN A N 1
ATOM 860 C CA . GLN A 1 107 ? -4.130 16.785 0.596 1.00 65.88 107 GLN A CA 1
ATOM 861 C C . GLN A 1 107 ? -5.176 16.503 -0.468 1.00 65.88 107 GLN A C 1
ATOM 863 O O . GLN A 1 107 ? -5.299 17.259 -1.431 1.00 65.88 107 GLN A O 1
ATOM 868 N N . VAL A 1 108 ? -5.897 15.397 -0.293 1.00 66.38 108 VAL A N 1
ATOM 869 C CA . VAL A 1 108 ? -6.931 14.942 -1.227 1.00 66.38 108 VAL A CA 1
ATOM 870 C C . VAL A 1 108 ? -8.340 15.262 -0.729 1.00 66.38 108 VAL A C 1
ATOM 872 O O . VAL A 1 108 ? -9.298 15.104 -1.473 1.00 66.38 108 VAL A O 1
ATOM 875 N N . MET A 1 109 ? -8.467 15.796 0.493 1.00 74.25 109 MET A N 1
ATOM 876 C CA . MET A 1 109 ? -9.733 16.140 1.149 1.00 74.25 109 MET A CA 1
ATOM 877 C C . MET A 1 109 ? -10.697 14.952 1.268 1.00 74.25 109 MET A C 1
ATOM 879 O O . MET A 1 109 ? -11.912 15.124 1.179 1.00 74.25 109 MET A O 1
ATOM 883 N N . GLU A 1 110 ? -10.159 13.757 1.511 1.00 73.56 110 GLU A N 1
ATOM 884 C CA . GLU A 1 110 ? -10.927 12.510 1.538 1.00 73.56 110 GLU A CA 1
ATOM 885 C C . GLU A 1 110 ? -10.744 11.757 2.855 1.00 73.56 110 GLU A C 1
ATOM 887 O O . GLU A 1 110 ? -9.699 11.828 3.513 1.00 73.56 110 GLU A O 1
ATOM 892 N N . TYR A 1 111 ? -11.803 11.048 3.248 1.00 78.12 111 TYR A N 1
ATOM 893 C CA . TYR A 1 111 ? -11.797 10.186 4.419 1.00 78.12 111 TYR A CA 1
ATOM 894 C C . TYR A 1 111 ? -11.525 8.733 4.038 1.00 78.12 111 TYR A C 1
ATOM 896 O O . TYR A 1 111 ? -12.267 8.135 3.255 1.00 78.12 111 TYR A O 1
ATOM 904 N N . ASP A 1 112 ? -10.527 8.152 4.697 1.00 79.00 112 ASP A N 1
ATOM 905 C CA . ASP A 1 112 ? -10.264 6.719 4.694 1.00 79.00 112 ASP A CA 1
ATOM 906 C C . ASP A 1 112 ? -10.775 6.084 5.984 1.00 79.00 112 ASP A C 1
ATOM 908 O O . ASP A 1 112 ? -10.601 6.606 7.088 1.00 79.00 112 ASP A O 1
ATOM 912 N N . TYR A 1 113 ? -11.419 4.931 5.849 1.00 83.50 113 TYR A N 1
ATOM 913 C CA . TYR A 1 113 ? -12.098 4.237 6.931 1.00 83.50 113 TYR A CA 1
ATOM 914 C C . TYR A 1 113 ? -11.567 2.807 7.051 1.00 83.50 113 TYR A C 1
ATOM 916 O O . TYR A 1 113 ? -12.082 1.884 6.416 1.00 83.50 113 TYR A O 1
ATOM 924 N N . LEU A 1 114 ? -10.566 2.597 7.908 1.00 82.50 114 LEU A N 1
ATOM 925 C CA . LEU A 1 114 ? -10.017 1.267 8.173 1.00 82.50 114 LEU A CA 1
ATOM 926 C C . LEU A 1 114 ? -10.775 0.591 9.322 1.00 82.50 114 LEU A C 1
ATOM 928 O O . LEU A 1 114 ? -10.809 1.051 10.465 1.00 82.50 114 LEU A O 1
ATOM 932 N N . CYS A 1 115 ? -11.403 -0.541 9.024 1.00 84.38 115 CYS A N 1
ATOM 933 C CA . CYS A 1 115 ? -12.212 -1.296 9.968 1.00 84.38 115 CYS A CA 1
ATOM 934 C C . CYS A 1 115 ? -11.780 -2.764 10.018 1.00 84.38 115 CYS A C 1
ATOM 936 O O . CYS A 1 115 ? -11.854 -3.477 9.028 1.00 84.38 115 CYS A O 1
ATOM 938 N N . TYR A 1 116 ? -11.470 -3.281 11.200 1.00 83.88 116 TYR A N 1
ATOM 939 C CA . TYR A 1 116 ? -11.344 -4.711 11.458 1.00 83.88 116 TYR A CA 1
ATOM 940 C C . TYR A 1 116 ? -12.463 -5.181 12.373 1.00 83.88 116 TYR A C 1
ATOM 942 O O . TYR A 1 116 ? -12.655 -4.658 13.474 1.00 83.88 116 TYR A O 1
ATOM 950 N N . VAL A 1 117 ? -13.209 -6.198 11.945 1.00 83.38 117 VAL A N 1
ATOM 951 C CA . VAL A 1 117 ? -14.284 -6.802 12.736 1.00 83.38 117 VAL A CA 1
ATOM 952 C C . VAL A 1 117 ? -14.277 -8.315 12.537 1.00 83.38 117 VAL A C 1
ATOM 954 O O . VAL A 1 117 ? -14.483 -8.804 11.432 1.00 83.38 117 VAL A O 1
ATOM 957 N N . LYS A 1 118 ? -14.116 -9.072 13.633 1.00 79.38 118 LYS A N 1
ATOM 958 C CA . LYS A 1 118 ? -14.203 -10.551 13.647 1.00 79.38 118 LYS A CA 1
ATOM 959 C C . LYS A 1 118 ? -13.250 -11.256 12.659 1.00 79.38 118 LYS A C 1
ATOM 961 O O . LYS A 1 118 ? -13.648 -12.234 12.032 1.00 79.38 118 LYS A O 1
ATOM 966 N N . GLY A 1 119 ? -12.007 -10.792 12.530 1.00 75.75 119 GLY A N 1
ATOM 967 C CA . GLY A 1 119 ? -11.036 -11.424 11.625 1.00 75.75 119 GLY A CA 1
ATOM 968 C C . GLY A 1 119 ? -11.171 -11.001 10.164 1.00 75.75 119 GLY A C 1
ATOM 969 O O . GLY A 1 119 ? -10.548 -11.607 9.303 1.00 75.75 119 GLY A O 1
ATOM 970 N N . SER A 1 120 ? -12.004 -10.002 9.866 1.00 76.69 120 SER A N 1
ATOM 971 C CA . SER A 1 120 ? -12.100 -9.403 8.536 1.00 76.69 120 SER A CA 1
ATOM 972 C C . SER A 1 120 ? -11.686 -7.945 8.606 1.00 76.69 120 SER A C 1
ATOM 974 O O . SER A 1 120 ? -12.280 -7.175 9.363 1.00 76.69 120 SER A O 1
ATOM 976 N N . GLU A 1 121 ? -10.686 -7.599 7.808 1.00 81.25 121 GLU A N 1
ATOM 977 C CA . GLU A 1 121 ? -10.300 -6.226 7.511 1.00 81.25 121 GLU A CA 1
ATOM 978 C C . GLU A 1 121 ? -11.173 -5.692 6.370 1.00 81.25 121 GLU A C 1
ATOM 980 O O . GLU A 1 121 ? -11.516 -6.420 5.434 1.00 81.25 121 GLU A O 1
ATOM 985 N N . VAL A 1 122 ? -11.602 -4.445 6.500 1.00 81.12 122 VAL A N 1
ATOM 986 C CA . VAL A 1 122 ? -12.425 -3.712 5.545 1.00 81.12 122 VAL A CA 1
ATOM 987 C C . VAL A 1 122 ? -11.862 -2.303 5.478 1.00 81.12 122 VAL A C 1
ATOM 989 O O . VAL A 1 122 ? -11.909 -1.589 6.479 1.00 81.12 122 VAL A O 1
ATOM 992 N N . SER A 1 123 ? -11.356 -1.919 4.313 1.00 79.12 123 SER A N 1
ATOM 993 C CA . SER A 1 123 ? -11.104 -0.522 3.987 1.00 79.12 123 SER A CA 1
ATOM 994 C C . SER A 1 123 ? -12.324 0.030 3.254 1.00 79.12 123 SER A C 1
ATOM 996 O O . SER A 1 123 ? -13.004 -0.691 2.523 1.00 79.12 123 SER A O 1
ATOM 998 N N . TYR A 1 124 ? -12.669 1.282 3.509 1.00 83.38 124 TYR A N 1
ATOM 999 C CA . TYR A 1 124 ? -13.666 2.018 2.743 1.00 83.38 124 TYR A CA 1
ATOM 1000 C C . TYR A 1 124 ? -13.133 3.431 2.549 1.00 83.38 124 TYR A C 1
ATOM 1002 O O . TYR A 1 124 ? -12.618 4.014 3.498 1.00 83.38 124 TYR A O 1
ATOM 1010 N N . SER A 1 125 ? -13.291 3.977 1.352 1.00 80.06 125 SER A N 1
ATOM 1011 C CA . SER A 1 125 ? -12.946 5.361 1.024 1.00 80.06 125 SER A CA 1
ATOM 1012 C C . SER A 1 125 ? -14.195 6.047 0.470 1.00 80.06 125 SER A C 1
ATOM 1014 O O . SER A 1 125 ? -15.066 5.391 -0.118 1.00 80.06 125 SER A O 1
ATOM 1016 N N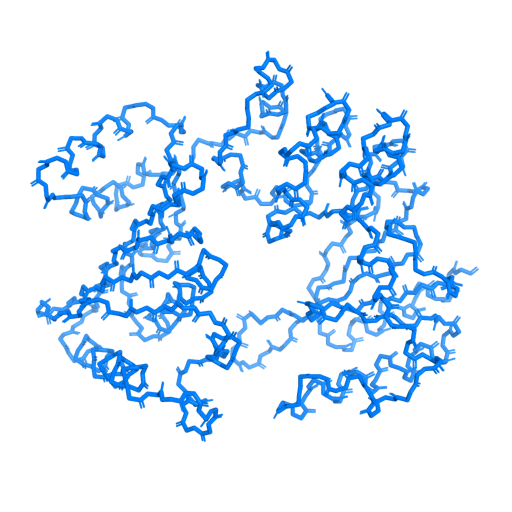 . GLU A 1 126 ? -14.330 7.352 0.703 1.00 81.38 126 GLU A N 1
ATOM 1017 C CA . GLU A 1 126 ? -15.478 8.117 0.195 1.00 81.38 126 GLU A CA 1
ATOM 1018 C C . GLU A 1 126 ? -15.581 8.037 -1.333 1.00 81.38 126 GLU A C 1
ATOM 1020 O O . GLU A 1 126 ? -14.590 7.882 -2.040 1.00 81.38 126 GLU A O 1
ATOM 1025 N N . GLY A 1 127 ? -16.803 8.106 -1.863 1.00 77.81 127 GLY A N 1
ATOM 1026 C CA . GLY A 1 127 ? -17.061 8.050 -3.303 1.00 77.81 127 GLY A CA 1
ATOM 1027 C C . GLY A 1 127 ? -17.290 6.641 -3.855 1.00 77.81 127 GLY A C 1
ATOM 1028 O O . GLY A 1 127 ? -17.813 6.512 -4.963 1.00 77.81 127 GLY A O 1
ATOM 1029 N N . ILE A 1 128 ? -16.999 5.585 -3.083 1.00 75.00 128 ILE A N 1
ATOM 1030 C CA . ILE A 1 128 ? -17.312 4.192 -3.456 1.00 75.00 128 ILE A CA 1
ATOM 1031 C C . ILE A 1 128 ? -18.827 3.966 -3.512 1.00 75.00 128 ILE A C 1
ATOM 1033 O O . ILE A 1 128 ? -19.336 3.263 -4.389 1.00 75.00 128 ILE A O 1
ATOM 1037 N N . ASN A 1 129 ? -19.569 4.510 -2.543 1.00 83.69 129 ASN A N 1
ATOM 1038 C CA . ASN A 1 129 ? -21.003 4.287 -2.421 1.00 83.69 129 ASN A CA 1
ATOM 1039 C C . ASN A 1 129 ? -21.699 5.514 -1.831 1.00 83.69 129 ASN A C 1
ATOM 1041 O O . ASN A 1 129 ? -21.742 5.699 -0.616 1.00 83.69 129 ASN A O 1
ATOM 1045 N N . SER A 1 130 ? -22.371 6.276 -2.691 1.00 84.56 130 SER A N 1
ATOM 1046 C CA . SER A 1 130 ? -23.041 7.525 -2.313 1.00 84.56 130 SER A CA 1
ATOM 1047 C C . SER A 1 130 ? -24.062 7.387 -1.174 1.00 84.56 130 SER A C 1
ATOM 1049 O O . SER A 1 130 ? -24.238 8.320 -0.392 1.00 84.56 130 SER A O 1
ATOM 1051 N N . LEU A 1 131 ? -24.718 6.227 -1.021 1.00 87.38 131 LEU A N 1
ATOM 1052 C CA . LEU A 1 131 ? -25.644 5.977 0.093 1.00 87.38 131 LEU A CA 1
ATOM 1053 C C . LEU A 1 131 ? -24.908 5.760 1.421 1.00 87.38 131 LEU A C 1
ATOM 1055 O O . LEU A 1 131 ? -25.440 6.085 2.487 1.00 87.38 131 LEU A O 1
ATOM 1059 N N . ILE A 1 132 ? -23.716 5.163 1.374 1.00 90.56 132 ILE A N 1
ATOM 1060 C CA . ILE A 1 132 ? -22.843 5.032 2.541 1.00 90.56 132 ILE A CA 1
ATOM 1061 C C . ILE A 1 132 ? -22.239 6.395 2.865 1.00 90.56 132 ILE A C 1
ATOM 1063 O O . ILE A 1 132 ? -22.344 6.803 4.019 1.00 90.56 132 ILE A O 1
ATOM 1067 N N . ASP A 1 133 ? -21.736 7.126 1.872 1.00 89.88 133 ASP A N 1
ATOM 1068 C CA . ASP A 1 133 ? -21.162 8.467 2.041 1.00 89.88 133 ASP A CA 1
ATOM 1069 C C . ASP A 1 133 ? -22.165 9.423 2.701 1.00 89.88 133 ASP A C 1
ATOM 1071 O O . ASP A 1 133 ? -21.884 10.000 3.751 1.00 89.88 133 ASP A O 1
ATOM 1075 N N . GLU A 1 134 ? -23.402 9.497 2.191 1.00 91.88 134 GLU A N 1
ATOM 1076 C CA . GLU A 1 134 ? -24.460 10.326 2.788 1.00 91.88 134 GLU A CA 1
ATOM 1077 C C . GLU A 1 134 ? -24.735 9.930 4.250 1.00 91.88 134 GLU A C 1
ATOM 1079 O O . GLU A 1 134 ? -25.033 10.765 5.114 1.00 91.88 134 GLU A O 1
ATOM 1084 N N . LYS A 1 135 ? -24.648 8.633 4.556 1.00 94.50 135 LYS A N 1
ATOM 1085 C CA . LYS A 1 135 ? -24.857 8.120 5.909 1.00 94.50 135 LYS A CA 1
ATOM 1086 C C . LYS A 1 135 ? -23.689 8.456 6.838 1.00 94.50 135 LYS A C 1
ATOM 1088 O O . LYS A 1 135 ? -23.953 8.757 8.006 1.00 94.50 135 LYS A O 1
ATOM 1093 N N . LEU A 1 136 ? -22.450 8.390 6.355 1.00 93.38 136 LEU A N 1
ATOM 1094 C CA . LEU A 1 136 ? -21.242 8.738 7.107 1.00 93.38 136 LEU A CA 1
ATOM 1095 C C . LEU A 1 136 ? -21.183 10.245 7.366 1.00 93.38 136 LEU A C 1
ATOM 1097 O O . LEU A 1 136 ? -21.033 10.646 8.519 1.00 93.38 136 LEU A O 1
ATOM 1101 N N . GLU A 1 137 ? -21.482 11.074 6.370 1.00 92.62 137 GLU A N 1
ATOM 1102 C CA . GLU A 1 137 ? -21.532 12.532 6.519 1.00 92.62 137 GLU A CA 1
ATOM 1103 C C . GLU A 1 137 ? -22.620 12.962 7.521 1.00 92.62 137 GLU A C 1
ATOM 1105 O O . GLU A 1 137 ? -22.397 13.772 8.427 1.00 92.62 137 GLU A O 1
ATOM 1110 N N . LYS A 1 138 ? -23.810 12.343 7.475 1.00 95.69 138 LYS A N 1
ATOM 1111 C CA . LYS A 1 138 ? -24.843 12.555 8.510 1.00 95.69 138 LYS A CA 1
ATOM 1112 C C . LYS A 1 138 ? -24.385 12.117 9.901 1.00 95.69 138 LYS A C 1
ATOM 1114 O O . LYS A 1 138 ? -24.846 12.690 10.890 1.00 95.69 138 LYS A O 1
ATOM 1119 N N . ALA A 1 139 ? -23.560 11.077 9.999 1.00 94.88 139 ALA A N 1
ATOM 1120 C CA . ALA A 1 139 ? -23.060 10.566 11.272 1.00 94.88 139 ALA A CA 1
ATOM 1121 C C . ALA A 1 139 ? -21.981 11.480 11.868 1.00 94.88 139 ALA A C 1
ATOM 1123 O O . ALA A 1 139 ? -22.002 11.772 13.067 1.00 94.88 139 ALA A O 1
ATOM 1124 N N . LYS A 1 140 ? -21.096 11.997 11.014 1.00 92.88 140 LYS A N 1
ATOM 1125 C CA . LYS A 1 140 ? -20.090 13.010 11.336 1.00 92.88 140 LYS A CA 1
ATOM 1126 C C . LYS A 1 140 ? -20.734 14.272 11.903 1.00 92.88 140 LYS A C 1
ATOM 1128 O O . LYS A 1 140 ? -20.448 14.641 13.037 1.00 92.88 140 LYS A O 1
ATOM 1133 N N . ASN A 1 141 ? -21.723 14.832 11.203 1.00 93.19 141 ASN A N 1
ATOM 1134 C CA . ASN A 1 141 ? -22.477 16.010 11.657 1.00 93.19 141 ASN A CA 1
ATOM 1135 C C . ASN A 1 141 ? -23.219 15.801 12.993 1.00 93.19 141 ASN A C 1
ATOM 1137 O O . ASN A 1 141 ? -23.553 16.760 13.685 1.00 93.19 141 ASN A O 1
ATOM 1141 N N . LYS A 1 142 ? -23.486 14.546 13.374 1.00 96.62 142 LYS A N 1
ATOM 1142 C CA . LYS A 1 142 ? -24.125 14.175 14.648 1.00 96.62 142 LYS A CA 1
ATOM 1143 C C . LYS A 1 142 ? -23.132 13.759 15.738 1.00 96.62 142 LYS A C 1
ATOM 1145 O O . LYS A 1 142 ? -23.581 13.363 16.813 1.00 96.62 142 LYS A O 1
ATOM 1150 N N . GLY A 1 143 ? -21.825 13.780 15.468 1.00 93.75 143 GLY A N 1
ATOM 1151 C CA . GLY A 1 143 ? -20.793 13.324 16.403 1.00 93.75 143 GLY A CA 1
ATOM 1152 C C . GLY A 1 143 ? -20.898 11.835 16.753 1.00 93.75 143 GLY A C 1
ATOM 1153 O O . GLY A 1 143 ? -20.598 11.440 17.876 1.00 93.75 143 GLY A O 1
ATOM 1154 N N . ASN A 1 144 ? -21.397 10.993 15.839 1.00 95.38 144 ASN A N 1
ATOM 1155 C CA . ASN A 1 144 ? -21.567 9.554 16.078 1.00 95.38 144 ASN A CA 1
ATOM 1156 C C . ASN A 1 144 ? -20.972 8.661 14.973 1.00 95.38 144 ASN A C 1
ATOM 1158 O O . ASN A 1 144 ? -21.361 7.493 14.852 1.00 95.38 144 ASN A O 1
ATOM 1162 N N . LEU A 1 145 ? -20.008 9.194 14.215 1.00 93.56 145 LEU A N 1
ATOM 1163 C CA . LEU A 1 145 ? -19.354 8.546 13.074 1.00 93.56 145 LEU A CA 1
ATOM 1164 C C . LEU A 1 145 ? -18.809 7.148 13.406 1.00 93.56 145 LEU A C 1
ATOM 1166 O O . LEU A 1 145 ? -19.242 6.174 12.792 1.00 93.56 145 LEU A O 1
ATOM 1170 N N . LEU A 1 146 ? -17.982 7.009 14.450 1.00 92.94 146 LEU A N 1
ATOM 1171 C CA . LEU A 1 146 ? -17.414 5.716 14.871 1.00 92.94 146 LEU A CA 1
ATOM 1172 C C . LEU A 1 146 ? -18.477 4.641 15.140 1.00 92.94 146 LEU A C 1
ATOM 1174 O O . LEU A 1 146 ? -18.307 3.477 14.784 1.00 92.94 146 LEU A O 1
ATOM 1178 N N . LYS A 1 147 ? -19.611 5.017 15.745 1.00 94.12 147 LYS A N 1
ATOM 1179 C CA . LYS A 1 147 ? -20.713 4.081 16.026 1.00 94.12 147 LYS A CA 1
ATOM 1180 C C . LYS A 1 147 ? -21.389 3.610 14.738 1.00 94.12 147 LYS A C 1
ATOM 1182 O O . LYS A 1 147 ? -21.794 2.446 14.633 1.00 94.12 147 LYS A O 1
ATOM 1187 N N . VAL A 1 148 ? -21.548 4.512 13.771 1.00 95.19 148 VAL A N 1
ATOM 1188 C CA . VAL A 1 148 ? -22.132 4.190 12.465 1.00 95.19 148 VAL A CA 1
ATOM 1189 C C . VAL A 1 148 ? -21.180 3.319 11.650 1.00 95.19 148 VAL A C 1
ATOM 1191 O O . VAL A 1 148 ? -21.635 2.296 11.135 1.00 95.19 148 VAL A O 1
ATOM 1194 N N . LEU A 1 149 ? -19.884 3.643 11.621 1.00 92.81 149 LEU A N 1
ATOM 1195 C CA . LEU A 1 149 ? -18.839 2.822 11.000 1.00 92.81 149 LEU A CA 1
ATOM 1196 C C . LEU A 1 149 ? -18.802 1.418 11.596 1.00 92.81 149 LEU A C 1
ATOM 1198 O O . LEU A 1 149 ? -18.943 0.442 10.867 1.00 92.81 149 LEU A O 1
ATOM 1202 N N . GLU A 1 150 ? -18.756 1.300 12.926 1.00 92.81 150 GLU A N 1
ATOM 1203 C CA . GLU A 1 150 ? -18.782 0.007 13.619 1.00 92.81 150 GLU A CA 1
ATOM 1204 C C . GLU A 1 150 ? -20.003 -0.833 13.209 1.00 92.81 150 GLU A C 1
ATOM 1206 O O . GLU A 1 150 ? -19.905 -2.048 12.999 1.00 92.81 150 GLU A O 1
ATOM 1211 N N . THR A 1 151 ? -21.164 -0.185 13.065 1.00 94.19 151 THR A N 1
ATOM 1212 C CA . THR A 1 151 ? -22.406 -0.837 12.634 1.00 94.19 151 THR A CA 1
ATOM 1213 C C . THR A 1 151 ? -22.312 -1.312 11.185 1.00 94.19 151 THR A C 1
ATOM 1215 O O . THR A 1 151 ? -22.678 -2.452 10.898 1.00 94.19 151 THR A O 1
ATOM 1218 N N . LEU A 1 152 ? -21.833 -0.462 10.273 1.00 92.56 152 LEU A N 1
ATOM 1219 C CA . LEU A 1 152 ? -21.690 -0.796 8.857 1.00 92.56 152 LEU A CA 1
ATOM 1220 C C . LEU A 1 152 ? -20.646 -1.904 8.648 1.00 92.56 152 LEU A C 1
ATOM 1222 O O . LEU A 1 152 ? -20.940 -2.873 7.947 1.00 92.56 152 LEU A O 1
ATOM 1226 N N . ALA A 1 153 ? -19.496 -1.824 9.321 1.00 89.69 153 ALA A N 1
ATOM 1227 C CA . ALA A 1 153 ? -18.441 -2.835 9.305 1.00 89.69 153 ALA A CA 1
ATOM 1228 C C . ALA A 1 153 ? -18.960 -4.188 9.813 1.00 89.69 153 ALA A C 1
ATOM 1230 O O . ALA A 1 153 ? -18.840 -5.209 9.140 1.00 89.69 153 ALA A O 1
ATOM 1231 N N . THR A 1 154 ? -19.645 -4.196 10.965 1.00 90.00 154 THR A N 1
ATOM 1232 C CA . THR A 1 154 ? -20.214 -5.425 11.551 1.00 90.00 154 THR A CA 1
ATOM 1233 C C . THR A 1 154 ? -21.286 -6.057 10.656 1.00 90.00 154 THR A C 1
ATOM 1235 O O . THR A 1 154 ? -21.444 -7.278 10.655 1.00 90.00 154 THR A O 1
ATOM 1238 N N . GLN A 1 155 ? -22.029 -5.243 9.901 1.00 91.38 155 GLN A N 1
ATOM 1239 C CA . GLN A 1 155 ? -23.029 -5.706 8.934 1.00 91.38 155 GLN A CA 1
ATOM 1240 C C . GLN A 1 155 ? -22.417 -6.129 7.588 1.00 91.38 155 GLN A C 1
ATOM 1242 O O . GLN A 1 155 ? -23.159 -6.585 6.722 1.00 91.38 155 GLN A O 1
ATOM 1247 N N . GLY A 1 156 ? -21.105 -5.953 7.387 1.00 86.69 156 GLY A N 1
ATOM 1248 C CA . GLY A 1 156 ? -20.450 -6.182 6.099 1.00 86.69 156 GLY A CA 1
ATOM 1249 C C . GLY A 1 156 ? -20.915 -5.219 5.004 1.00 86.69 156 GLY A C 1
ATOM 1250 O O . GLY A 1 156 ? -20.824 -5.556 3.830 1.00 86.69 156 GLY A O 1
ATOM 1251 N N . LYS A 1 157 ? -21.444 -4.049 5.381 1.00 87.88 157 LYS A N 1
ATOM 1252 C CA . LYS A 1 157 ? -21.944 -3.028 4.449 1.00 87.88 157 LYS A CA 1
ATOM 1253 C C . LYS A 1 157 ? -20.875 -2.046 3.993 1.00 87.88 157 LYS A C 1
ATOM 1255 O O . LYS A 1 157 ? -21.104 -1.398 2.992 1.00 87.88 157 LYS A O 1
ATOM 1260 N N . LEU A 1 158 ? -19.749 -1.953 4.705 1.00 81.31 158 LEU A N 1
ATOM 1261 C CA . LEU A 1 158 ? -18.574 -1.191 4.256 1.00 81.31 158 LEU A CA 1
ATOM 1262 C C . LEU A 1 158 ? -17.757 -1.927 3.188 1.00 81.31 158 LEU A C 1
ATOM 1264 O O . LEU A 1 158 ? -16.740 -1.407 2.761 1.00 81.31 158 LEU A O 1
ATOM 1268 N N . ARG A 1 159 ? -18.147 -3.149 2.797 1.00 67.44 159 ARG A N 1
ATOM 1269 C CA . ARG A 1 159 ? -17.390 -3.904 1.798 1.00 67.44 159 ARG A CA 1
ATOM 1270 C C . ARG A 1 159 ? -17.306 -3.082 0.521 1.00 67.44 159 ARG A C 1
ATOM 1272 O O . ARG A 1 159 ? -18.345 -2.664 0.008 1.00 67.44 159 ARG A O 1
ATOM 1279 N N . GLU A 1 160 ? -16.079 -2.901 0.051 1.00 64.94 160 GLU A N 1
ATOM 1280 C CA . GLU A 1 160 ? -15.771 -2.299 -1.236 1.00 64.94 160 GLU A CA 1
ATOM 1281 C C . GLU A 1 160 ? -16.703 -2.884 -2.297 1.00 64.94 160 GLU A C 1
ATOM 1283 O O . GLU A 1 160 ? -16.924 -4.105 -2.365 1.00 64.94 160 GLU A O 1
ATOM 1288 N N . ALA A 1 161 ? -17.280 -2.011 -3.122 1.00 58.12 161 ALA A N 1
ATOM 1289 C CA . ALA A 1 161 ? -17.723 -2.477 -4.418 1.00 58.12 161 ALA A CA 1
ATOM 1290 C C . ALA A 1 161 ? -16.489 -3.109 -5.074 1.00 58.12 161 ALA A C 1
ATOM 1292 O O . ALA A 1 161 ? -15.417 -2.509 -5.080 1.00 58.12 161 ALA A O 1
ATOM 1293 N N . LYS A 1 162 ? -16.617 -4.354 -5.544 1.00 61.88 162 LYS A N 1
ATOM 1294 C CA . LYS A 1 162 ? -15.573 -4.956 -6.368 1.00 61.88 162 LYS A CA 1
ATOM 1295 C C . LYS A 1 162 ? -15.543 -4.164 -7.665 1.00 61.88 162 LYS A C 1
ATOM 1297 O O . LYS A 1 162 ? -16.326 -4.452 -8.565 1.00 61.88 162 LYS A O 1
ATOM 1302 N N . PHE A 1 163 ? -14.730 -3.123 -7.701 1.00 70.44 163 PHE A N 1
ATOM 1303 C CA . PHE A 1 163 ? -14.384 -2.475 -8.943 1.00 70.44 163 PHE A CA 1
ATOM 1304 C C . PHE A 1 163 ? -13.291 -3.318 -9.577 1.00 70.44 163 PHE A C 1
ATOM 1306 O O . PHE A 1 163 ? -12.269 -3.603 -8.950 1.00 70.44 163 PHE A O 1
ATOM 1313 N N . GLU A 1 164 ? -13.545 -3.768 -10.795 1.00 82.50 164 GLU A N 1
ATOM 1314 C CA . GLU A 1 164 ? -12.504 -4.373 -11.608 1.00 82.50 164 GLU A CA 1
ATOM 1315 C C . GLU A 1 164 ? -11.578 -3.248 -12.097 1.00 82.50 164 GLU A C 1
ATOM 1317 O O . GLU A 1 164 ? -12.024 -2.119 -12.328 1.00 82.50 164 GLU A O 1
ATOM 1322 N N . LEU A 1 165 ? -10.284 -3.532 -12.269 1.00 85.81 165 LEU A N 1
ATOM 1323 C CA . LEU A 1 165 ? -9.315 -2.530 -12.735 1.00 85.81 165 LEU A CA 1
ATOM 1324 C C . LEU A 1 165 ? -9.726 -1.892 -14.077 1.00 85.81 165 LEU A C 1
ATOM 1326 O O . LEU A 1 165 ? -9.483 -0.705 -14.301 1.00 85.81 165 LEU A O 1
ATOM 1330 N N . ASP A 1 166 ? -10.388 -2.665 -14.942 1.00 88.62 166 ASP A N 1
ATOM 1331 C CA . ASP A 1 166 ? -10.977 -2.181 -16.194 1.00 88.62 166 ASP A CA 1
ATOM 1332 C C . ASP A 1 166 ? -11.941 -1.007 -15.970 1.00 88.62 166 ASP A C 1
ATOM 1334 O O . ASP A 1 166 ? -11.827 0.013 -16.650 1.00 88.62 166 ASP A O 1
ATOM 1338 N N . ASP A 1 167 ? -12.854 -1.117 -15.000 1.00 87.62 167 ASP A N 1
ATOM 1339 C CA . ASP A 1 167 ? -13.879 -0.099 -14.747 1.00 87.62 167 ASP A CA 1
ATOM 1340 C C . ASP A 1 167 ? -13.261 1.211 -14.253 1.00 87.62 167 ASP A C 1
ATOM 1342 O O . ASP A 1 167 ? -13.727 2.294 -14.596 1.00 87.62 167 ASP A O 1
ATOM 1346 N N . ILE A 1 168 ? -12.185 1.119 -13.478 1.00 87.94 168 ILE A N 1
ATOM 1347 C CA . ILE A 1 168 ? -11.494 2.274 -12.896 1.00 87.94 168 ILE A CA 1
ATOM 1348 C C . ILE A 1 168 ? -10.683 3.002 -13.925 1.00 87.94 168 ILE A C 1
ATOM 1350 O O . ILE A 1 168 ? -10.753 4.221 -14.003 1.00 87.94 168 ILE A O 1
ATOM 1354 N N . ILE A 1 169 ? -9.901 2.263 -14.712 1.00 90.31 169 ILE A N 1
ATOM 1355 C CA . ILE A 1 169 ? -9.138 2.884 -15.781 1.00 90.31 169 ILE A CA 1
ATOM 1356 C C . ILE A 1 169 ? -10.113 3.489 -16.791 1.00 90.31 169 ILE A C 1
ATOM 1358 O O . ILE A 1 169 ? -9.882 4.607 -17.238 1.00 90.31 169 ILE A O 1
ATOM 1362 N N . ALA A 1 170 ? -11.234 2.828 -17.096 1.00 89.69 170 ALA A N 1
ATOM 1363 C CA . ALA A 1 170 ? -12.263 3.397 -17.959 1.00 89.69 170 ALA A CA 1
ATOM 1364 C C . ALA A 1 170 ? -12.907 4.663 -17.367 1.00 89.69 170 ALA A C 1
ATOM 1366 O O . ALA A 1 170 ? -13.081 5.646 -18.090 1.00 89.69 170 ALA A O 1
ATOM 1367 N N . ASP A 1 171 ? -13.255 4.662 -16.077 1.00 88.75 171 ASP A N 1
ATOM 1368 C CA . ASP A 1 171 ? -13.801 5.835 -15.387 1.00 88.75 171 ASP A CA 1
ATOM 1369 C C . ASP A 1 171 ? -12.783 6.977 -15.370 1.00 88.75 171 ASP A C 1
ATOM 1371 O O . ASP A 1 171 ? -13.093 8.076 -15.818 1.00 88.75 171 ASP A O 1
ATOM 1375 N N . TYR A 1 172 ? -11.543 6.692 -14.981 1.00 88.88 172 TYR A N 1
ATOM 1376 C CA . TYR A 1 172 ? -10.457 7.658 -14.957 1.00 88.88 172 TYR A CA 1
ATOM 1377 C C . TYR A 1 172 ? -10.158 8.248 -16.336 1.00 88.88 172 TYR A C 1
ATOM 1379 O O . TYR A 1 172 ? -10.111 9.462 -16.479 1.00 88.88 172 TYR A O 1
ATOM 1387 N N . VAL A 1 173 ? -9.990 7.422 -17.372 1.00 87.88 173 VAL A N 1
ATOM 1388 C CA . VAL A 1 173 ? -9.735 7.898 -18.745 1.00 87.88 173 VAL A CA 1
ATOM 1389 C C . VAL A 1 173 ? -10.895 8.765 -19.244 1.00 87.88 173 VAL A C 1
ATOM 1391 O O . VAL A 1 173 ? -10.697 9.691 -20.028 1.00 87.88 173 VAL A O 1
ATOM 1394 N N . LYS A 1 174 ? -12.120 8.489 -18.786 1.00 88.94 174 LYS A N 1
ATOM 1395 C CA . LYS A 1 174 ? -13.310 9.263 -19.141 1.00 88.94 174 LYS A CA 1
ATOM 1396 C C . LYS A 1 174 ? -13.403 10.595 -18.393 1.00 88.94 174 LYS A C 1
ATOM 1398 O O . LYS A 1 174 ? -13.872 11.568 -18.983 1.00 88.94 174 LYS A O 1
ATOM 1403 N N . THR A 1 175 ? -13.062 10.635 -17.108 1.00 88.25 175 THR A N 1
ATOM 1404 C CA . THR A 1 175 ? -13.246 11.820 -16.252 1.00 88.25 175 THR A CA 1
ATOM 1405 C C . THR A 1 175 ? -11.991 12.679 -16.129 1.00 88.25 175 THR A C 1
ATOM 1407 O O . THR A 1 175 ? -12.110 13.858 -15.804 1.00 88.25 175 THR A O 1
ATOM 1410 N N . SER A 1 176 ? -10.813 12.098 -16.372 1.00 85.88 176 SER A N 1
ATOM 1411 C CA . SER A 1 176 ? -9.493 12.606 -15.974 1.00 85.88 176 SER A CA 1
ATOM 1412 C C . SER A 1 176 ? -9.409 12.988 -14.493 1.00 85.88 176 SER A C 1
ATOM 1414 O O . SER A 1 176 ? -8.589 13.816 -14.108 1.00 85.88 176 SER A O 1
ATOM 1416 N N . ASP A 1 177 ? -10.268 12.395 -13.665 1.00 84.31 177 ASP A N 1
ATOM 1417 C CA . ASP A 1 177 ? -10.405 12.706 -12.248 1.00 84.31 177 ASP A CA 1
ATOM 1418 C C . ASP A 1 177 ? -9.952 11.494 -11.436 1.00 84.31 177 ASP A C 1
ATOM 1420 O O . ASP A 1 177 ? -10.561 10.416 -11.505 1.00 84.31 177 ASP A O 1
ATOM 1424 N N . PHE A 1 178 ? -8.829 11.647 -10.733 1.00 82.81 178 PHE A N 1
ATOM 1425 C CA . PHE A 1 178 ? -8.318 10.609 -9.849 1.00 82.81 178 PHE A CA 1
ATOM 1426 C C . PHE A 1 178 ? -9.159 10.580 -8.580 1.00 82.81 178 PHE A C 1
ATOM 1428 O O . PHE A 1 178 ? -9.338 11.603 -7.927 1.00 82.81 178 PHE A O 1
ATOM 1435 N N . LYS A 1 179 ? -9.638 9.395 -8.213 1.00 81.38 179 LYS A N 1
ATOM 1436 C CA . LYS A 1 179 ? -10.417 9.196 -6.994 1.00 81.38 179 LYS A CA 1
ATOM 1437 C C . LYS A 1 179 ? -9.587 8.344 -6.051 1.00 81.38 179 LYS A C 1
ATOM 1439 O O . LYS A 1 179 ? -9.127 7.281 -6.473 1.00 81.38 179 LYS A O 1
ATOM 1444 N N . SER A 1 180 ? -9.384 8.758 -4.798 1.00 69.56 180 SER A N 1
ATOM 1445 C CA . SER A 1 180 ? -8.544 7.966 -3.878 1.00 69.56 180 SER A CA 1
ATOM 1446 C C . SER A 1 180 ? -9.058 6.554 -3.697 1.00 69.56 180 SER A C 1
ATOM 1448 O O . SER A 1 180 ? -8.264 5.635 -3.557 1.00 69.56 180 SER A O 1
ATOM 1450 N N . TRP A 1 181 ? -10.364 6.315 -3.792 1.00 74.19 181 TRP A N 1
ATOM 1451 C CA . TRP A 1 181 ? -10.867 4.956 -3.657 1.00 74.19 181 TRP A CA 1
ATOM 1452 C C . TRP A 1 181 ? -10.330 3.984 -4.720 1.00 74.19 181 TRP A C 1
ATOM 1454 O O . TRP A 1 181 ? -10.400 2.774 -4.507 1.00 74.19 181 TRP A O 1
ATOM 1464 N N . TYR A 1 182 ? -9.725 4.466 -5.816 1.00 81.19 182 TYR A N 1
ATOM 1465 C CA . TYR A 1 182 ? -8.965 3.618 -6.736 1.00 81.19 182 TYR A CA 1
ATOM 1466 C C . TYR A 1 182 ? -7.855 2.840 -6.015 1.00 81.19 182 TYR A C 1
ATOM 1468 O O . TYR A 1 182 ? -7.678 1.658 -6.299 1.00 81.19 182 TYR A O 1
ATOM 1476 N N . ILE A 1 183 ? -7.149 3.457 -5.055 1.00 72.62 183 ILE A N 1
ATOM 1477 C CA . ILE A 1 183 ? -6.060 2.814 -4.291 1.00 72.62 183 ILE A CA 1
ATOM 1478 C C . ILE A 1 183 ? -6.549 1.866 -3.194 1.00 72.62 183 ILE A C 1
ATOM 1480 O O . ILE A 1 183 ? -5.749 1.088 -2.671 1.00 72.62 183 ILE A O 1
ATOM 1484 N N . GLY A 1 184 ? -7.848 1.882 -2.879 1.00 66.75 184 GLY A N 1
ATOM 1485 C CA . GLY A 1 184 ? -8.463 0.944 -1.936 1.00 66.75 184 GLY A CA 1
ATOM 1486 C C . GLY A 1 184 ? -8.509 -0.491 -2.460 1.00 66.75 184 GLY A C 1
ATOM 1487 O O . GLY A 1 184 ? -8.733 -1.426 -1.702 1.00 66.75 184 GLY A O 1
ATOM 1488 N N . ILE A 1 185 ? -8.256 -0.701 -3.751 1.00 71.31 185 ILE A N 1
ATOM 1489 C CA . ILE A 1 185 ? -8.497 -1.996 -4.371 1.00 71.31 185 ILE A CA 1
ATOM 1490 C C . ILE A 1 185 ? -7.414 -2.989 -4.039 1.00 71.31 185 ILE A C 1
ATOM 1492 O O . ILE A 1 185 ? -6.220 -2.814 -4.304 1.00 71.31 185 ILE A O 1
ATOM 1496 N N . LYS A 1 186 ? -7.887 -4.114 -3.516 1.00 64.38 186 LYS A N 1
ATOM 1497 C CA . LYS A 1 186 ? -7.056 -5.268 -3.246 1.00 64.38 186 LYS A CA 1
ATOM 1498 C C . LYS A 1 186 ? -6.270 -5.672 -4.500 1.00 64.38 186 LYS A C 1
ATOM 1500 O O . LYS A 1 186 ? -6.845 -5.928 -5.551 1.00 64.38 186 LYS A O 1
ATOM 1505 N N . GLU A 1 187 ? -4.952 -5.783 -4.340 1.00 67.44 187 GLU A N 1
ATOM 1506 C CA . GLU A 1 187 ? -4.006 -6.215 -5.383 1.00 67.44 187 GLU A CA 1
ATOM 1507 C C . GLU A 1 187 ? -3.841 -5.244 -6.571 1.00 67.44 187 GLU A C 1
ATOM 1509 O O . GLU A 1 187 ? -3.192 -5.616 -7.547 1.00 67.44 187 GLU A O 1
ATOM 1514 N N . LEU A 1 188 ? -4.310 -3.988 -6.476 1.00 75.69 188 LEU A N 1
ATOM 1515 C CA . LEU A 1 188 ? -4.116 -2.965 -7.520 1.00 75.69 188 LEU A CA 1
ATOM 1516 C C . LEU A 1 188 ? -2.653 -2.862 -7.987 1.00 75.69 188 LEU A C 1
ATOM 1518 O O . LEU A 1 188 ? -2.384 -2.720 -9.178 1.00 75.69 188 LEU A O 1
ATOM 1522 N N . LYS A 1 189 ? -1.714 -3.007 -7.044 1.00 73.44 189 LYS A N 1
ATOM 1523 C CA . LYS A 1 189 ? -0.261 -2.944 -7.259 1.00 73.44 189 LYS A CA 1
ATOM 1524 C C . LYS A 1 189 ? 0.257 -3.748 -8.439 1.00 73.44 189 LYS A C 1
ATOM 1526 O O . LYS A 1 189 ? 1.235 -3.337 -9.044 1.00 73.44 189 LYS A O 1
ATOM 1531 N N . SER A 1 190 ? -0.351 -4.899 -8.702 1.00 73.56 190 SER A N 1
ATOM 1532 C CA . SER A 1 190 ? 0.168 -5.895 -9.638 1.00 73.56 190 SER A CA 1
ATOM 1533 C C . SER A 1 190 ? -0.825 -6.269 -10.731 1.00 73.56 190 SER A C 1
ATOM 1535 O O . SER A 1 190 ? -0.654 -7.297 -11.386 1.00 73.56 190 SER A O 1
ATOM 1537 N N . GLN A 1 191 ? -1.898 -5.496 -10.889 1.00 82.00 191 GLN A N 1
ATOM 1538 C CA . GLN A 1 191 ? -2.933 -5.779 -11.874 1.00 82.00 191 GLN A CA 1
ATOM 1539 C C . GLN A 1 191 ? -2.736 -4.970 -13.155 1.00 82.00 191 GLN A C 1
ATOM 1541 O O . GLN A 1 191 ? -2.193 -3.865 -13.166 1.00 82.00 191 GLN A O 1
ATOM 1546 N N . ARG A 1 192 ? -3.231 -5.555 -14.245 1.00 87.00 192 ARG A N 1
ATOM 1547 C CA . ARG A 1 192 ? -3.382 -4.925 -15.553 1.00 87.00 192 ARG A CA 1
ATOM 1548 C C . ARG A 1 192 ? -4.839 -5.031 -15.965 1.00 87.00 192 ARG A C 1
ATOM 1550 O O . ARG A 1 192 ? -5.478 -6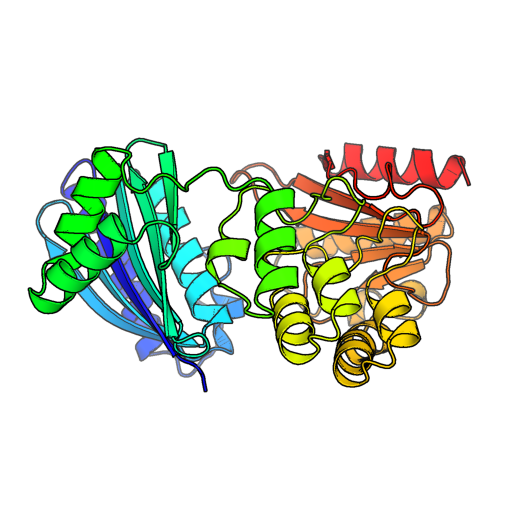.044 -15.679 1.00 87.00 192 ARG A O 1
ATOM 1557 N N . ASN A 1 193 ? -5.342 -4.016 -16.646 1.00 89.31 193 ASN A N 1
ATOM 1558 C CA . ASN A 1 193 ? -6.638 -4.095 -17.301 1.00 89.31 193 ASN A CA 1
ATOM 1559 C C . ASN A 1 193 ? -6.560 -4.969 -18.570 1.00 89.31 193 ASN A C 1
ATOM 1561 O O . ASN A 1 193 ? -5.497 -5.478 -18.941 1.00 89.31 193 ASN A O 1
ATOM 1565 N N . SER A 1 194 ? -7.684 -5.125 -19.261 1.00 88.69 194 SER A N 1
ATOM 1566 C CA . SER A 1 194 ? -7.800 -5.880 -20.515 1.00 88.69 194 SER A CA 1
ATOM 1567 C C . SER A 1 194 ? -6.941 -5.330 -21.665 1.00 88.69 194 SER A C 1
ATOM 1569 O O . SER A 1 194 ? -6.584 -6.086 -22.571 1.00 88.69 194 SER A O 1
ATOM 1571 N N . SER A 1 195 ? -6.554 -4.052 -21.607 1.00 88.19 195 SER A N 1
ATOM 1572 C CA . SER A 1 195 ? -5.605 -3.411 -22.531 1.00 88.19 195 SER A CA 1
ATOM 1573 C C . SER A 1 195 ? -4.142 -3.583 -22.114 1.00 88.19 195 SER A C 1
ATOM 1575 O O . SER A 1 195 ? -3.244 -3.198 -22.859 1.00 88.19 195 SER A O 1
ATOM 1577 N N . GLY A 1 196 ? -3.881 -4.163 -20.940 1.00 88.69 196 GLY A N 1
ATOM 1578 C CA . GLY A 1 196 ? -2.534 -4.358 -20.424 1.00 88.69 196 GLY A CA 1
ATOM 1579 C C . GLY A 1 196 ? -1.980 -3.244 -19.554 1.00 88.69 196 GLY A C 1
ATOM 1580 O O . GLY A 1 196 ? -0.833 -3.357 -19.114 1.00 88.69 196 GLY A O 1
ATOM 1581 N N . ASP A 1 197 ? -2.758 -2.199 -19.307 1.00 90.88 197 ASP A N 1
ATOM 1582 C CA . ASP A 1 197 ? -2.343 -1.043 -18.530 1.00 90.88 197 ASP A CA 1
ATOM 1583 C C . ASP A 1 197 ? -2.507 -1.307 -17.035 1.00 90.88 197 ASP A C 1
ATOM 1585 O O . ASP A 1 197 ? -3.542 -1.791 -16.571 1.00 90.88 197 ASP A O 1
ATOM 1589 N N . THR A 1 198 ? -1.492 -0.930 -16.269 1.00 90.19 198 THR A N 1
ATOM 1590 C CA . THR A 1 198 ? -1.664 -0.604 -14.853 1.00 90.19 198 THR A CA 1
ATOM 1591 C C . THR A 1 198 ? -2.343 0.760 -14.729 1.00 90.19 198 THR A C 1
ATOM 1593 O O . THR A 1 198 ? -2.315 1.562 -15.673 1.00 90.19 198 THR A O 1
ATOM 1596 N N . LEU A 1 199 ? -2.888 1.069 -13.548 1.00 90.69 199 LEU A N 1
ATOM 1597 C CA . LEU A 1 199 ? -3.458 2.393 -13.283 1.00 90.69 199 LEU A CA 1
ATOM 1598 C C . LEU A 1 199 ? -2.447 3.508 -13.604 1.00 90.69 199 LEU A C 1
ATOM 1600 O O . LEU A 1 199 ? -2.772 4.433 -14.341 1.00 90.69 199 LEU A O 1
ATOM 1604 N N . LEU A 1 200 ? -1.194 3.367 -13.157 1.00 91.81 200 LEU A N 1
ATOM 1605 C CA . LEU A 1 200 ? -0.140 4.350 -13.419 1.00 91.81 200 LEU A CA 1
ATOM 1606 C C . LEU A 1 200 ? 0.149 4.518 -14.919 1.00 91.81 200 LEU A C 1
ATOM 1608 O O . LEU A 1 200 ? 0.244 5.643 -15.404 1.00 91.81 200 LEU A O 1
ATOM 1612 N N . THR A 1 201 ? 0.262 3.423 -15.678 1.00 92.69 201 THR A N 1
ATOM 1613 C CA . THR A 1 201 ? 0.521 3.523 -17.126 1.00 92.69 201 THR A CA 1
ATOM 1614 C C . THR A 1 201 ? -0.639 4.177 -17.880 1.00 92.69 201 THR A C 1
ATOM 1616 O O . THR A 1 201 ? -0.390 4.990 -18.769 1.00 92.69 201 THR A O 1
ATOM 1619 N N . ALA A 1 202 ? -1.891 3.906 -17.494 1.00 93.12 202 ALA A N 1
ATOM 1620 C CA . ALA A 1 202 ? -3.061 4.559 -18.080 1.00 93.12 202 ALA A CA 1
ATOM 1621 C C . ALA A 1 202 ? -3.096 6.067 -17.778 1.00 93.12 202 ALA A C 1
ATOM 1623 O O . ALA A 1 202 ? -3.451 6.871 -18.643 1.00 93.12 202 ALA A O 1
ATOM 1624 N N . MET A 1 203 ? -2.682 6.463 -16.572 1.00 92.62 203 MET A N 1
ATOM 1625 C CA . MET A 1 203 ? -2.607 7.869 -16.163 1.00 92.62 203 MET A CA 1
ATOM 1626 C C . MET A 1 203 ? -1.554 8.648 -16.943 1.00 92.62 203 MET A C 1
ATOM 1628 O O . MET A 1 203 ? -1.839 9.736 -17.447 1.00 92.62 203 MET A O 1
ATOM 1632 N N . ILE A 1 204 ? -0.380 8.045 -17.132 1.00 94.94 204 ILE A N 1
ATOM 1633 C CA . ILE A 1 204 ? 0.697 8.612 -17.948 1.00 94.94 204 ILE A CA 1
ATOM 1634 C C . ILE A 1 204 ? 0.254 8.740 -19.410 1.00 94.94 204 ILE A C 1
ATOM 1636 O O . ILE A 1 204 ? 0.391 9.813 -19.988 1.00 94.94 204 ILE A O 1
ATOM 1640 N N . LYS A 1 205 ? -0.362 7.699 -19.989 1.00 94.25 205 LYS A N 1
ATOM 1641 C CA . LYS A 1 205 ? -0.913 7.735 -21.361 1.00 94.25 205 LYS A CA 1
ATOM 1642 C C . LYS A 1 205 ? -2.012 8.790 -21.544 1.00 94.25 205 LYS A C 1
ATOM 1644 O O . LYS A 1 205 ? -2.233 9.255 -22.656 1.00 94.25 205 LYS A O 1
ATOM 1649 N N . SER A 1 206 ? -2.694 9.170 -20.464 1.00 92.56 206 SER A N 1
ATOM 1650 C CA . SER A 1 206 ? -3.717 10.224 -20.469 1.00 92.56 206 SER A CA 1
ATOM 1651 C C . SER A 1 206 ? -3.140 11.634 -20.266 1.00 92.56 206 SER A C 1
ATOM 1653 O O . SER A 1 206 ? -3.891 12.604 -20.307 1.00 92.56 206 SER A O 1
ATOM 1655 N N . GLY A 1 207 ? -1.825 11.767 -20.044 1.00 92.88 207 GLY A N 1
ATOM 1656 C CA . GLY A 1 207 ? -1.144 13.050 -19.840 1.00 92.88 207 GLY A CA 1
ATOM 1657 C C . GLY A 1 207 ? -1.347 13.678 -18.456 1.00 92.88 207 GLY A C 1
ATOM 1658 O O . GLY A 1 207 ? -1.040 14.854 -18.260 1.00 92.88 207 GLY A O 1
ATOM 1659 N N . ASN A 1 208 ? -1.861 12.921 -17.485 1.00 89.88 208 ASN A N 1
ATOM 1660 C CA . ASN A 1 208 ? -2.216 13.436 -16.162 1.00 89.88 208 ASN A CA 1
ATOM 1661 C C . ASN A 1 208 ? -1.020 13.364 -15.210 1.00 89.88 208 ASN A C 1
ATOM 1663 O O . ASN A 1 208 ? -0.824 12.434 -14.421 1.00 89.88 208 ASN A O 1
ATOM 1667 N N . GLU A 1 209 ? -0.161 14.358 -15.369 1.00 91.50 209 GLU A N 1
ATOM 1668 C CA . GLU A 1 209 ? 1.178 14.392 -14.809 1.00 91.50 209 GLU A CA 1
ATOM 1669 C C . GLU A 1 209 ? 1.201 14.489 -13.274 1.00 91.50 209 GLU A C 1
ATOM 1671 O O . GLU A 1 209 ? 1.955 13.765 -12.624 1.00 91.50 209 GLU A O 1
ATOM 1676 N N . LYS A 1 210 ? 0.346 15.327 -12.675 1.00 87.81 210 LYS A N 1
ATOM 1677 C CA . LYS A 1 210 ? 0.328 15.556 -11.218 1.00 87.81 210 LYS A CA 1
ATOM 1678 C C . LYS A 1 210 ? -0.112 14.322 -10.443 1.00 87.81 210 LYS A C 1
ATOM 1680 O O . LYS A 1 210 ? 0.509 13.962 -9.448 1.00 87.81 210 LYS A O 1
ATOM 1685 N N . GLU A 1 211 ? -1.168 13.671 -10.903 1.00 86.19 211 GLU A N 1
ATOM 1686 C CA . GLU A 1 211 ? -1.722 12.481 -10.270 1.00 86.19 211 GLU A CA 1
ATOM 1687 C C . GLU A 1 211 ? -0.783 11.283 -10.475 1.00 86.19 211 GLU A C 1
ATOM 1689 O O . GLU A 1 211 ? -0.613 10.465 -9.572 1.00 86.19 211 GLU A O 1
ATOM 1694 N N . SER A 1 212 ? -0.093 11.218 -11.621 1.00 89.69 212 SER A N 1
ATOM 1695 C CA . SER A 1 212 ? 0.969 10.230 -11.852 1.00 89.69 212 SER A CA 1
ATOM 1696 C C . SER A 1 212 ? 2.139 10.423 -10.880 1.00 89.69 212 SER A C 1
ATOM 1698 O O . SER A 1 212 ? 2.597 9.454 -10.279 1.00 89.69 212 SER A O 1
ATOM 1700 N N . VAL A 1 213 ? 2.591 11.668 -10.677 1.00 86.38 213 VAL A N 1
ATOM 1701 C CA . VAL A 1 213 ? 3.612 12.016 -9.671 1.00 86.38 213 VAL A CA 1
ATOM 1702 C C . VAL A 1 213 ? 3.162 11.603 -8.271 1.00 86.38 213 VAL A C 1
ATOM 1704 O O . VAL A 1 213 ? 3.912 10.935 -7.560 1.00 86.38 213 VAL A O 1
ATOM 1707 N N . TRP A 1 214 ? 1.923 11.927 -7.898 1.00 81.81 214 TRP A N 1
ATOM 1708 C CA . TRP A 1 214 ? 1.374 11.559 -6.595 1.00 81.81 214 TRP A CA 1
ATOM 1709 C C . TRP A 1 214 ? 1.380 10.042 -6.375 1.00 81.81 214 TRP A C 1
ATOM 1711 O O . TRP A 1 214 ? 1.817 9.584 -5.322 1.00 81.81 214 TRP A O 1
ATOM 1721 N N . LEU A 1 215 ? 0.971 9.247 -7.369 1.00 81.50 215 LEU A N 1
ATOM 1722 C CA . LEU A 1 215 ? 1.003 7.784 -7.273 1.00 81.50 215 LEU A CA 1
ATOM 1723 C C . LEU A 1 215 ? 2.415 7.211 -7.178 1.00 81.50 215 LEU A C 1
ATOM 1725 O O . LEU A 1 215 ? 2.639 6.238 -6.460 1.00 81.50 215 LEU A O 1
ATOM 1729 N N . ILE A 1 216 ? 3.363 7.805 -7.897 1.00 80.88 216 ILE A N 1
ATOM 1730 C CA . ILE A 1 216 ? 4.769 7.407 -7.850 1.00 80.88 216 ILE A CA 1
ATOM 1731 C C . ILE A 1 216 ? 5.349 7.670 -6.455 1.00 80.88 216 ILE A C 1
ATOM 1733 O O . ILE A 1 216 ? 6.059 6.824 -5.909 1.00 80.88 216 ILE A O 1
ATOM 1737 N N . ASP A 1 217 ? 5.036 8.818 -5.856 1.00 73.31 217 ASP A N 1
ATOM 1738 C CA . ASP A 1 217 ? 5.512 9.184 -4.519 1.00 73.31 217 ASP A CA 1
ATOM 1739 C C . ASP A 1 217 ? 4.791 8.426 -3.402 1.00 73.31 217 ASP A C 1
ATOM 1741 O O . ASP A 1 217 ? 5.394 8.144 -2.369 1.00 73.31 217 ASP A O 1
ATOM 1745 N N . ASN A 1 218 ? 3.570 7.960 -3.660 1.00 68.25 218 ASN A N 1
ATOM 1746 C CA . ASN A 1 218 ? 2.804 7.078 -2.781 1.00 68.25 218 ASN A CA 1
ATOM 1747 C C . ASN A 1 218 ? 2.837 5.613 -3.267 1.00 68.25 218 ASN A C 1
ATOM 1749 O O . ASN A 1 218 ? 1.824 4.906 -3.253 1.00 68.25 218 ASN A O 1
ATOM 1753 N N . ALA A 1 219 ? 4.026 5.122 -3.646 1.00 58.78 219 ALA A N 1
ATOM 1754 C CA . ALA A 1 219 ? 4.273 3.755 -4.143 1.00 58.78 219 ALA A CA 1
ATOM 1755 C C . ALA A 1 219 ? 3.861 2.623 -3.169 1.00 58.78 219 ALA A C 1
ATOM 1757 O O . ALA A 1 219 ? 3.911 1.438 -3.501 1.00 58.78 219 ALA A O 1
ATOM 1758 N N . MET A 1 220 ? 3.377 2.958 -1.969 1.00 60.81 220 MET A N 1
ATOM 1759 C CA . MET A 1 220 ? 2.687 2.019 -1.088 1.00 60.81 220 MET A CA 1
ATOM 1760 C C . MET A 1 220 ? 1.408 1.436 -1.695 1.00 60.81 220 MET A C 1
ATOM 1762 O O . MET A 1 220 ? 0.899 0.476 -1.122 1.00 60.81 220 MET A O 1
ATOM 1766 N N . HIS A 1 221 ? 0.913 1.926 -2.838 1.00 62.34 221 HIS A N 1
ATOM 1767 C CA . HIS A 1 221 ? -0.318 1.432 -3.475 1.00 62.34 221 HIS A CA 1
ATOM 1768 C C . HIS A 1 221 ? -0.143 0.915 -4.905 1.00 62.34 221 HIS A C 1
ATOM 1770 O O . HIS A 1 221 ? -1.019 0.202 -5.392 1.00 62.34 221 HIS A O 1
ATOM 1776 N N . LEU A 1 222 ? 0.992 1.191 -5.554 1.00 75.38 222 LEU A N 1
ATOM 1777 C CA . LEU A 1 222 ? 1.280 0.764 -6.924 1.00 75.38 222 LEU A CA 1
ATOM 1778 C C . LEU A 1 222 ? 2.744 0.374 -7.102 1.00 75.38 222 LEU A C 1
ATOM 1780 O O . LEU A 1 222 ? 3.615 0.899 -6.419 1.00 75.38 222 LEU A O 1
ATOM 1784 N N . ASP A 1 223 ? 3.002 -0.528 -8.042 1.00 78.19 223 ASP A N 1
ATOM 1785 C CA . ASP A 1 223 ? 4.348 -0.815 -8.522 1.00 78.19 223 ASP A CA 1
ATOM 1786 C C . ASP A 1 223 ? 4.739 0.211 -9.610 1.00 78.19 223 ASP A C 1
ATOM 1788 O O . ASP A 1 223 ? 4.186 0.174 -10.715 1.00 78.19 223 ASP A O 1
ATOM 1792 N N . PRO A 1 224 ? 5.674 1.143 -9.331 1.00 80.69 224 PRO A N 1
ATOM 1793 C CA . PRO A 1 224 ? 6.068 2.180 -10.284 1.00 80.69 224 PRO A CA 1
ATOM 1794 C C . PRO A 1 224 ? 6.956 1.649 -11.422 1.00 80.69 224 PRO A C 1
ATOM 1796 O O . PRO A 1 224 ? 7.338 2.401 -12.317 1.00 80.69 224 PRO A O 1
ATOM 1799 N N . TYR A 1 225 ? 7.327 0.370 -11.409 1.00 82.38 225 TYR A N 1
ATOM 1800 C CA . TYR A 1 225 ? 8.233 -0.230 -12.389 1.00 82.38 225 TYR A CA 1
ATOM 1801 C C . TYR A 1 225 ? 7.530 -1.211 -13.323 1.00 82.38 225 TYR A C 1
ATOM 1803 O O . TYR A 1 225 ? 8.104 -1.616 -14.340 1.00 82.38 225 TYR A O 1
ATOM 1811 N N . MET A 1 226 ? 6.280 -1.558 -13.018 1.00 83.62 226 MET A N 1
ATOM 1812 C CA . MET A 1 226 ? 5.468 -2.450 -13.828 1.00 83.62 226 MET A CA 1
ATOM 1813 C C . MET A 1 226 ? 5.177 -1.820 -15.197 1.00 83.62 226 MET A C 1
ATOM 1815 O O . MET A 1 226 ? 4.498 -0.799 -15.305 1.00 83.62 226 MET A O 1
ATOM 1819 N N . CYS A 1 227 ? 5.715 -2.432 -16.254 1.00 87.06 227 CYS A N 1
ATOM 1820 C CA . CYS A 1 227 ? 5.509 -1.992 -17.636 1.00 87.06 227 CYS A CA 1
ATOM 1821 C C . CYS A 1 227 ? 4.073 -2.221 -18.119 1.00 87.06 227 CYS A C 1
ATOM 1823 O O . CYS A 1 227 ? 3.336 -2.897 -17.421 1.00 87.06 227 CYS A O 1
ATOM 1825 N N . ASP A 1 228 ? 3.674 -1.729 -19.296 1.00 89.00 228 ASP A N 1
ATOM 1826 C CA . ASP A 1 228 ? 2.445 -2.123 -20.020 1.00 89.00 228 ASP A CA 1
ATOM 1827 C C . ASP A 1 228 ? 2.639 -3.436 -20.832 1.00 89.00 228 ASP A C 1
ATOM 1829 O O . ASP A 1 228 ? 3.696 -4.066 -20.747 1.00 89.00 228 ASP A O 1
ATOM 1833 N N . LEU A 1 229 ? 1.628 -3.896 -21.587 1.00 87.12 229 LEU A N 1
ATOM 1834 C CA . LEU A 1 229 ? 1.736 -5.115 -22.420 1.00 87.12 229 LEU A CA 1
ATOM 1835 C C . LEU A 1 229 ? 2.701 -4.984 -23.607 1.00 87.12 229 LEU A C 1
ATOM 1837 O O . LEU A 1 229 ? 3.146 -6.000 -24.138 1.00 87.12 229 LEU A O 1
ATOM 1841 N N . ASP A 1 230 ? 3.064 -3.763 -23.993 1.00 87.12 230 ASP A N 1
ATOM 1842 C CA . ASP A 1 230 ? 4.102 -3.509 -24.995 1.00 87.12 230 ASP A CA 1
ATOM 1843 C C . ASP A 1 230 ? 5.506 -3.500 -24.362 1.00 87.12 230 ASP A C 1
ATOM 1845 O O . ASP A 1 230 ? 6.516 -3.268 -25.034 1.00 87.12 230 ASP A O 1
ATOM 1849 N N . GLY A 1 231 ? 5.582 -3.735 -23.049 1.00 86.06 231 GLY A N 1
ATOM 1850 C CA . GLY A 1 231 ? 6.809 -3.697 -22.278 1.00 86.06 231 GLY A CA 1
ATOM 1851 C C . GLY A 1 231 ? 7.277 -2.281 -21.952 1.00 86.06 231 GLY A C 1
ATOM 1852 O O . GLY A 1 231 ? 8.371 -2.139 -21.425 1.00 86.06 231 GLY A O 1
ATOM 1853 N N . ASN A 1 232 ? 6.510 -1.223 -22.213 1.00 89.94 232 ASN A N 1
ATOM 1854 C CA . ASN A 1 232 ? 6.935 0.132 -21.863 1.00 89.94 232 ASN A CA 1
ATOM 1855 C C . ASN A 1 232 ? 6.828 0.352 -20.357 1.00 89.94 232 ASN A C 1
ATOM 1857 O O . ASN A 1 232 ? 5.753 0.187 -19.783 1.00 89.94 232 ASN A O 1
ATOM 1861 N N . THR A 1 233 ? 7.922 0.748 -19.713 1.00 88.50 233 THR A N 1
ATOM 1862 C CA . THR A 1 233 ? 7.876 1.125 -18.293 1.00 88.50 233 THR A CA 1
ATOM 1863 C C . THR A 1 233 ? 7.152 2.466 -18.117 1.00 88.50 233 THR A C 1
ATOM 1865 O O . THR A 1 233 ? 7.087 3.254 -19.067 1.00 88.50 233 THR A O 1
ATOM 1868 N N . PRO A 1 234 ? 6.636 2.784 -16.915 1.00 91.12 234 PRO A N 1
ATOM 1869 C CA . PRO A 1 234 ? 6.052 4.097 -16.647 1.00 91.12 234 PRO A CA 1
ATOM 1870 C C . PRO A 1 234 ? 6.993 5.260 -17.004 1.00 91.12 234 PRO A C 1
ATOM 1872 O O . PRO A 1 234 ? 6.557 6.237 -17.608 1.00 91.12 234 PRO A O 1
ATOM 1875 N N . LEU A 1 235 ? 8.298 5.131 -16.732 1.00 91.00 235 LEU A N 1
ATOM 1876 C CA . LEU A 1 235 ? 9.303 6.123 -17.135 1.00 91.00 235 LEU A CA 1
ATOM 1877 C C . LEU A 1 235 ? 9.406 6.264 -18.663 1.00 91.00 235 LEU A C 1
ATOM 1879 O O . LEU A 1 235 ? 9.450 7.376 -19.182 1.00 91.00 235 LEU A O 1
ATOM 1883 N N . GLU A 1 236 ? 9.427 5.155 -19.403 1.00 90.75 236 GLU A N 1
ATOM 1884 C CA . GLU A 1 236 ? 9.491 5.199 -20.868 1.00 90.75 236 GLU A CA 1
ATOM 1885 C C . GLU A 1 236 ? 8.240 5.830 -21.484 1.00 90.75 236 GLU A C 1
ATOM 1887 O O . GLU A 1 236 ? 8.350 6.587 -22.449 1.00 90.75 236 GLU A O 1
ATOM 1892 N N . LEU A 1 237 ? 7.061 5.547 -20.924 1.00 94.38 237 LEU A N 1
ATOM 1893 C CA . LEU A 1 237 ? 5.818 6.203 -21.322 1.00 94.38 237 LEU A CA 1
ATOM 1894 C C . LEU A 1 237 ? 5.870 7.705 -21.020 1.00 94.38 237 LEU A C 1
ATOM 1896 O O . LEU A 1 237 ? 5.557 8.500 -21.896 1.00 94.38 237 LEU A O 1
ATOM 1900 N N . ALA A 1 238 ? 6.352 8.111 -19.844 1.00 94.62 238 ALA A N 1
ATOM 1901 C CA . ALA A 1 238 ? 6.480 9.526 -19.495 1.00 94.62 238 ALA A CA 1
ATOM 1902 C C . ALA A 1 238 ? 7.424 10.284 -20.443 1.00 94.62 238 ALA A C 1
ATOM 1904 O O . ALA A 1 238 ? 7.132 11.414 -20.827 1.00 94.62 238 ALA A O 1
ATOM 1905 N N . ILE A 1 239 ? 8.520 9.648 -20.877 1.00 93.19 239 ILE A N 1
ATOM 1906 C CA . ILE A 1 239 ? 9.426 10.200 -21.897 1.00 93.19 239 ILE A CA 1
ATOM 1907 C C . ILE A 1 239 ? 8.713 10.342 -23.248 1.00 93.19 239 ILE A C 1
ATOM 1909 O O . ILE A 1 239 ? 8.861 11.371 -23.905 1.00 93.19 239 ILE A O 1
ATOM 1913 N N . LYS A 1 240 ? 7.935 9.335 -23.667 1.00 95.31 240 LYS A N 1
ATOM 1914 C CA . LYS A 1 240 ? 7.171 9.372 -24.928 1.00 95.31 240 LYS A CA 1
ATOM 1915 C C . LYS A 1 240 ? 6.109 10.473 -24.931 1.00 95.31 240 LYS A C 1
ATOM 1917 O O . LYS A 1 240 ? 5.977 11.170 -25.932 1.00 95.31 240 LYS A O 1
ATOM 1922 N N . GLU A 1 241 ? 5.411 10.639 -23.813 1.00 95.69 241 GLU A N 1
ATOM 1923 C CA . GLU A 1 241 ? 4.350 11.636 -23.629 1.00 95.69 241 GLU A CA 1
ATOM 1924 C C . GLU A 1 241 ? 4.886 13.021 -23.213 1.00 95.69 241 GLU A C 1
ATOM 1926 O O . GLU A 1 241 ? 4.116 13.967 -23.061 1.00 95.69 241 GLU A O 1
ATOM 1931 N N . ASN A 1 242 ? 6.210 13.174 -23.063 1.00 96.44 242 ASN A N 1
ATOM 1932 C CA . ASN A 1 242 ? 6.875 14.421 -22.670 1.00 96.44 242 ASN A CA 1
ATOM 1933 C C . ASN A 1 242 ? 6.362 15.000 -21.328 1.00 96.44 242 ASN A C 1
ATOM 1935 O O . ASN A 1 242 ? 6.154 16.208 -21.196 1.00 96.44 242 ASN A O 1
ATOM 1939 N N . LEU A 1 243 ? 6.172 14.130 -20.328 1.00 96.00 243 LEU A N 1
ATOM 1940 C CA . LEU A 1 243 ? 5.722 14.479 -18.973 1.00 96.00 243 LEU A CA 1
ATOM 1941 C C . LEU A 1 243 ? 6.920 14.713 -18.041 1.00 96.00 243 LEU A C 1
ATOM 1943 O O . LEU A 1 243 ? 7.372 13.810 -17.329 1.00 96.00 243 LEU A O 1
ATOM 1947 N N . GLN A 1 244 ? 7.464 15.929 -18.075 1.00 94.69 244 GLN A N 1
ATOM 1948 C CA . GLN A 1 244 ? 8.689 16.297 -17.367 1.00 94.69 244 GLN A CA 1
ATOM 1949 C C . GLN A 1 244 ? 8.642 16.076 -15.847 1.00 94.69 244 GLN A C 1
ATOM 1951 O O . GLN A 1 244 ? 9.605 15.552 -15.305 1.00 94.69 244 GLN A O 1
ATOM 1956 N N . MET A 1 245 ? 7.557 16.409 -15.146 1.00 91.19 245 MET A N 1
ATOM 1957 C CA . MET A 1 245 ? 7.447 16.185 -13.699 1.00 91.19 245 MET A CA 1
ATOM 1958 C C . MET A 1 245 ? 7.487 14.692 -13.356 1.00 91.19 245 MET A C 1
ATOM 1960 O O . MET A 1 245 ? 8.096 14.309 -12.361 1.00 91.19 245 MET A O 1
ATOM 1964 N N . VAL A 1 246 ? 6.879 13.831 -14.182 1.00 91.81 246 VAL A N 1
ATOM 1965 C CA . VAL A 1 246 ? 6.950 12.375 -13.970 1.00 91.81 246 VAL A CA 1
ATOM 1966 C C . VAL A 1 246 ? 8.377 11.879 -14.203 1.00 91.81 246 VAL A C 1
ATOM 1968 O O . VAL A 1 246 ? 8.897 11.121 -13.385 1.00 91.81 246 VAL A O 1
ATOM 1971 N N . ILE A 1 247 ? 9.039 12.336 -15.271 1.00 90.56 247 ILE A N 1
ATOM 1972 C CA . ILE A 1 247 ? 10.456 12.031 -15.545 1.00 90.56 247 ILE A CA 1
ATOM 1973 C C . ILE A 1 247 ? 11.337 12.482 -14.369 1.00 90.56 247 ILE A C 1
ATOM 1975 O O . ILE A 1 247 ? 12.187 11.726 -13.881 1.00 90.56 247 ILE A O 1
ATOM 1979 N N . ASP A 1 248 ? 11.092 13.687 -13.864 1.00 86.31 248 ASP A N 1
ATOM 1980 C CA . ASP A 1 248 ? 11.799 14.261 -12.728 1.00 86.31 248 ASP A CA 1
ATOM 1981 C C . ASP A 1 248 ? 11.539 13.465 -11.446 1.00 86.31 248 ASP A C 1
ATOM 1983 O O . ASP A 1 248 ? 12.448 13.357 -10.639 1.00 86.31 248 ASP A O 1
ATOM 1987 N N . CYS A 1 249 ? 10.384 12.821 -11.254 1.00 82.00 249 CYS A N 1
ATOM 1988 C CA . CYS A 1 249 ? 10.148 11.943 -10.098 1.00 82.00 249 CYS A CA 1
ATOM 1989 C C . CYS A 1 249 ? 10.956 10.635 -10.141 1.00 82.00 249 CYS A C 1
ATOM 1991 O O . CYS A 1 249 ? 11.337 10.099 -9.093 1.00 82.00 249 CYS A O 1
ATOM 1993 N N . TYR A 1 250 ? 11.269 10.108 -11.327 1.00 78.44 250 TYR A N 1
ATOM 1994 C CA . TYR A 1 250 ? 12.152 8.939 -11.452 1.00 78.44 250 TYR A CA 1
ATOM 1995 C C . TYR A 1 250 ? 13.636 9.303 -11.317 1.00 78.44 250 TYR A C 1
ATOM 1997 O O . TYR A 1 250 ? 14.436 8.462 -10.900 1.00 78.44 250 TYR A O 1
ATOM 2005 N N . THR A 1 251 ? 14.011 10.550 -11.608 1.00 69.69 251 THR A N 1
ATOM 2006 C CA . THR A 1 251 ? 15.415 10.989 -11.654 1.00 69.69 251 THR A CA 1
ATOM 2007 C C . THR A 1 251 ? 16.122 10.896 -10.288 1.00 69.69 251 THR A C 1
ATOM 2009 O O . THR A 1 251 ? 17.148 10.219 -10.214 1.00 69.69 251 THR A O 1
ATOM 2012 N N . PRO A 1 252 ? 15.580 11.416 -9.164 1.00 61.88 252 PRO A N 1
ATOM 2013 C CA . PRO A 1 252 ? 16.146 11.222 -7.834 1.00 61.88 252 PRO A CA 1
ATOM 2014 C C . PRO A 1 252 ? 16.242 9.753 -7.429 1.00 61.88 252 PRO A C 1
ATOM 2016 O O . PRO A 1 252 ? 17.191 9.389 -6.744 1.00 61.88 252 PRO A O 1
ATOM 2019 N N . ARG A 1 253 ? 15.285 8.903 -7.830 1.00 63.50 253 ARG A N 1
ATOM 2020 C CA . ARG A 1 253 ? 15.328 7.460 -7.531 1.00 63.50 253 ARG A CA 1
ATOM 2021 C C . ARG A 1 253 ? 16.482 6.781 -8.277 1.00 63.50 253 ARG A C 1
ATOM 2023 O O . ARG A 1 253 ? 17.184 5.965 -7.693 1.00 63.50 253 ARG A O 1
ATOM 2030 N N . HIS A 1 254 ? 16.717 7.167 -9.529 1.00 60.50 254 HIS A N 1
ATOM 2031 C CA . HIS A 1 254 ? 17.807 6.653 -10.359 1.00 60.50 254 HIS A CA 1
ATOM 2032 C C . HIS A 1 254 ? 19.187 7.174 -9.921 1.00 60.50 254 HIS A C 1
ATOM 2034 O O . HIS A 1 254 ? 20.124 6.393 -9.781 1.00 60.50 254 HIS A O 1
ATOM 2040 N N . GLU A 1 255 ? 19.330 8.480 -9.670 1.00 53.94 255 GLU A N 1
ATOM 2041 C CA . GLU A 1 255 ? 20.601 9.096 -9.251 1.00 53.94 255 GLU A CA 1
ATOM 2042 C C . GLU A 1 255 ? 21.042 8.661 -7.855 1.00 53.94 255 GLU A C 1
ATOM 2044 O O . GLU A 1 255 ? 22.238 8.568 -7.578 1.00 53.94 255 GLU A O 1
ATOM 2049 N N . LYS A 1 256 ? 20.078 8.400 -6.970 1.00 59.31 256 LYS A N 1
ATOM 2050 C CA . LYS A 1 256 ? 20.355 8.001 -5.594 1.00 59.31 256 LYS A CA 1
ATOM 2051 C C . LYS A 1 256 ? 20.401 6.485 -5.412 1.00 59.31 256 LYS A C 1
ATOM 2053 O O . LYS A 1 256 ? 20.756 6.050 -4.323 1.00 59.31 256 LYS A O 1
ATOM 2058 N N . ALA A 1 257 ? 20.096 5.685 -6.438 1.00 62.50 257 ALA A N 1
ATOM 2059 C CA . ALA A 1 257 ? 20.334 4.246 -6.403 1.00 62.50 257 ALA A CA 1
ATOM 2060 C C . ALA A 1 257 ? 21.838 3.995 -6.230 1.00 62.50 257 ALA A C 1
ATOM 2062 O O . ALA A 1 257 ? 22.644 4.214 -7.140 1.00 62.50 257 ALA A O 1
ATOM 2063 N N . ILE A 1 258 ? 22.238 3.558 -5.037 1.00 63.16 258 ILE A N 1
ATOM 2064 C CA . ILE A 1 258 ? 23.655 3.399 -4.725 1.00 63.16 258 ILE A CA 1
ATOM 2065 C C . ILE A 1 258 ? 24.097 2.041 -5.247 1.00 63.16 258 ILE A C 1
ATOM 2067 O O . ILE A 1 258 ? 23.633 1.008 -4.769 1.00 63.16 258 ILE A O 1
ATOM 2071 N N . ASN A 1 259 ? 25.017 2.040 -6.215 1.00 75.25 259 ASN A N 1
ATOM 2072 C CA . ASN A 1 259 ? 25.711 0.823 -6.616 1.00 75.25 259 ASN A CA 1
ATOM 2073 C C . ASN A 1 259 ? 26.553 0.342 -5.427 1.00 75.25 259 ASN A C 1
ATOM 2075 O O . ASN A 1 259 ? 27.585 0.937 -5.085 1.00 75.25 259 ASN A O 1
ATOM 2079 N N . ILE A 1 260 ? 26.083 -0.731 -4.800 1.00 69.12 260 ILE A N 1
ATOM 2080 C CA . ILE A 1 260 ? 26.689 -1.294 -3.602 1.00 69.12 260 ILE A CA 1
ATOM 2081 C C . ILE A 1 260 ? 28.065 -1.881 -3.919 1.00 69.12 260 ILE A C 1
ATOM 2083 O O . ILE A 1 260 ? 28.957 -1.806 -3.089 1.00 69.12 260 ILE A O 1
ATOM 2087 N N . GLU A 1 261 ? 28.290 -2.387 -5.130 1.00 68.00 261 GLU A N 1
ATOM 2088 C CA . GLU A 1 261 ? 29.569 -2.987 -5.542 1.00 68.00 261 GLU A CA 1
ATOM 2089 C C . GLU A 1 261 ? 30.692 -1.968 -5.728 1.00 68.00 261 GLU A C 1
ATOM 2091 O O . GLU A 1 261 ? 31.869 -2.292 -5.565 1.00 68.00 261 GLU A O 1
ATOM 2096 N N . LYS A 1 262 ? 30.333 -0.725 -6.051 1.00 69.75 262 LYS A N 1
ATOM 2097 C CA . LYS A 1 262 ? 31.262 0.414 -6.104 1.00 69.75 262 LYS A CA 1
ATOM 2098 C C . LYS A 1 262 ? 31.399 1.128 -4.761 1.00 69.75 262 LYS A C 1
ATOM 2100 O O . LYS A 1 262 ? 32.292 1.959 -4.599 1.00 69.75 262 LYS A O 1
ATOM 2105 N N . SER A 1 263 ? 30.521 0.809 -3.820 1.00 62.47 263 SER A N 1
ATOM 2106 C CA . SER A 1 263 ? 30.505 1.347 -2.466 1.00 62.47 263 SER A CA 1
ATOM 2107 C C . SER A 1 263 ? 31.051 0.297 -1.499 1.00 62.47 263 SER A C 1
ATOM 2109 O O . SER A 1 263 ? 31.217 -0.870 -1.841 1.00 62.47 263 SER A O 1
ATOM 2111 N N . LYS A 1 264 ? 31.393 0.689 -0.274 1.00 60.16 264 LYS A N 1
ATOM 2112 C CA . LYS A 1 264 ? 31.678 -0.308 0.761 1.00 60.16 264 LYS A CA 1
ATOM 2113 C C . LYS A 1 264 ? 30.369 -0.675 1.469 1.00 60.16 264 LYS A C 1
ATOM 2115 O O . LYS A 1 264 ? 29.595 0.247 1.727 1.00 60.16 264 LYS A O 1
ATOM 2120 N N . PRO A 1 265 ? 30.131 -1.949 1.839 1.00 54.75 265 PRO A N 1
ATOM 2121 C CA . PRO A 1 265 ? 28.942 -2.362 2.597 1.00 54.75 265 PRO A CA 1
ATOM 2122 C C . PRO A 1 265 ? 28.698 -1.508 3.849 1.00 54.75 265 PRO A C 1
ATOM 2124 O O . PRO A 1 265 ? 27.576 -1.102 4.124 1.00 54.75 265 PRO A O 1
ATOM 2127 N N . GLU A 1 266 ? 29.773 -1.132 4.546 1.00 57.84 266 GLU A N 1
ATOM 2128 C CA . GLU A 1 266 ? 29.754 -0.259 5.728 1.00 57.84 266 GLU A CA 1
ATOM 2129 C C . GLU A 1 266 ? 29.221 1.166 5.479 1.00 57.84 266 GLU A C 1
ATOM 2131 O O . GLU A 1 266 ? 28.858 1.849 6.428 1.00 57.84 266 GLU A O 1
ATOM 2136 N N . HIS A 1 267 ? 29.143 1.624 4.224 1.00 53.94 267 HIS A N 1
ATOM 2137 C CA . HIS A 1 267 ? 28.598 2.941 3.860 1.00 53.94 267 HIS A CA 1
ATOM 2138 C C . HIS A 1 267 ? 27.098 2.901 3.523 1.00 53.94 267 HIS A C 1
ATOM 2140 O O . HIS A 1 267 ? 26.507 3.938 3.238 1.00 53.94 267 HIS A O 1
ATOM 2146 N N . LEU A 1 268 ? 26.498 1.710 3.516 1.00 52.97 268 LEU A N 1
ATOM 2147 C CA . LEU A 1 268 ? 25.106 1.468 3.123 1.00 52.97 268 LEU A CA 1
ATOM 2148 C C . LEU A 1 268 ? 24.218 1.119 4.317 1.00 52.97 268 LEU A C 1
ATOM 2150 O O . LEU A 1 268 ? 23.007 0.980 4.177 1.00 52.97 268 LEU A O 1
ATOM 2154 N N . VAL A 1 269 ? 24.826 1.016 5.499 1.00 49.47 269 VAL A N 1
ATOM 2155 C CA . VAL A 1 269 ? 24.156 0.808 6.782 1.00 49.47 269 VAL A CA 1
ATOM 2156 C C . VAL A 1 269 ? 23.573 2.145 7.248 1.00 49.47 269 VAL A C 1
ATOM 2158 O O . VAL A 1 269 ? 24.027 2.736 8.220 1.00 49.47 269 VAL A O 1
ATOM 2161 N N . TYR A 1 270 ? 22.611 2.686 6.497 1.00 46.16 270 TYR A N 1
ATOM 2162 C CA . TYR A 1 270 ? 21.839 3.846 6.957 1.00 46.16 270 TYR A CA 1
ATOM 2163 C C . TYR A 1 270 ? 20.738 3.424 7.950 1.00 46.16 270 TYR A C 1
ATOM 2165 O O . TYR A 1 270 ? 20.288 4.231 8.756 1.00 46.16 270 TYR A O 1
ATOM 2173 N N . PHE A 1 271 ? 20.380 2.135 7.959 1.00 49.44 271 PHE A N 1
ATOM 2174 C CA . PHE A 1 271 ? 19.444 1.513 8.897 1.00 49.44 271 PHE A CA 1
ATOM 2175 C C . PHE A 1 271 ? 20.211 0.593 9.861 1.00 49.44 271 PHE A C 1
ATOM 2177 O O . PHE A 1 271 ? 20.162 -0.631 9.809 1.00 49.44 271 PHE A O 1
ATOM 2184 N N . ASP A 1 272 ? 21.035 1.209 10.705 1.00 46.31 272 ASP A N 1
ATOM 2185 C CA . ASP A 1 272 ? 21.799 0.532 11.751 1.00 46.31 272 ASP A CA 1
ATOM 2186 C C . ASP A 1 272 ? 20.878 0.281 12.954 1.00 46.31 272 ASP A C 1
ATOM 2188 O O . ASP A 1 272 ? 20.557 1.241 13.653 1.00 46.31 272 ASP A O 1
ATOM 2192 N N . LYS A 1 273 ? 20.416 -0.968 13.164 1.00 49.69 273 LYS A N 1
ATOM 2193 C CA . LYS A 1 273 ? 20.039 -1.512 14.496 1.00 49.69 273 LYS A CA 1
ATOM 2194 C C . LYS A 1 273 ? 19.607 -2.983 14.515 1.00 49.69 273 LYS A C 1
ATOM 2196 O O . LYS A 1 273 ? 19.750 -3.620 15.558 1.00 49.69 273 LYS A O 1
ATOM 2201 N N . ASP A 1 274 ? 19.131 -3.558 13.409 1.00 59.31 274 ASP A N 1
ATOM 2202 C CA . ASP A 1 274 ? 18.779 -4.984 13.360 1.00 59.31 274 ASP A CA 1
ATOM 2203 C C . ASP A 1 274 ? 19.927 -5.799 12.740 1.00 59.31 274 ASP A C 1
ATOM 2205 O O . ASP A 1 274 ? 20.234 -5.686 11.551 1.00 59.31 274 ASP A O 1
ATOM 2209 N N . LYS A 1 275 ? 20.563 -6.653 13.554 1.00 61.28 275 LYS A N 1
ATOM 2210 C CA . LYS A 1 275 ? 21.613 -7.592 13.118 1.00 61.28 275 LYS A CA 1
ATOM 2211 C C . LYS A 1 275 ? 21.184 -8.383 11.874 1.00 61.28 275 LYS A C 1
ATOM 2213 O O . LYS A 1 275 ? 22.031 -8.697 11.043 1.00 61.28 275 LYS A O 1
ATOM 2218 N N . SER A 1 276 ? 19.886 -8.655 11.728 1.00 68.00 276 SER A N 1
ATOM 2219 C CA . SER A 1 276 ? 19.346 -9.406 10.595 1.00 68.00 276 SER A CA 1
ATOM 2220 C C . SER A 1 276 ? 19.315 -8.623 9.276 1.00 68.00 276 SER A C 1
ATOM 2222 O O . SER A 1 276 ? 19.472 -9.234 8.223 1.00 68.00 276 SER A O 1
ATOM 2224 N N . GLU A 1 277 ? 19.177 -7.291 9.291 1.00 72.12 277 GLU A N 1
ATOM 2225 C CA . GLU A 1 277 ? 19.206 -6.484 8.060 1.00 72.12 277 GLU A CA 1
ATOM 2226 C C . GLU A 1 277 ? 20.629 -6.375 7.511 1.00 72.12 277 GLU A C 1
ATOM 2228 O O . GLU A 1 277 ? 20.856 -6.561 6.317 1.00 72.12 277 GLU A O 1
ATOM 2233 N N . LYS A 1 278 ? 21.613 -6.188 8.396 1.00 73.81 278 LYS A N 1
ATOM 2234 C CA . LYS A 1 278 ? 23.026 -6.232 8.013 1.00 73.81 278 LYS A CA 1
ATOM 2235 C C . LYS A 1 278 ? 23.405 -7.584 7.404 1.00 73.81 278 LYS A C 1
ATOM 2237 O O . LYS A 1 278 ? 23.998 -7.614 6.330 1.00 73.81 278 LYS A O 1
ATOM 2242 N N . GLU A 1 279 ? 23.045 -8.683 8.071 1.00 77.31 279 GLU A N 1
ATOM 2243 C CA . GLU A 1 279 ? 23.286 -10.042 7.562 1.00 77.31 279 GLU A CA 1
ATOM 2244 C C . GLU A 1 279 ? 22.611 -10.244 6.195 1.00 77.31 279 GLU A C 1
ATOM 2246 O O . GLU A 1 279 ? 23.223 -10.778 5.273 1.00 77.31 279 GLU A O 1
ATOM 2251 N N . PHE A 1 280 ? 21.383 -9.748 6.018 1.00 79.94 280 PHE A N 1
ATOM 2252 C CA . PHE A 1 280 ? 20.671 -9.803 4.744 1.00 79.94 280 PHE A CA 1
ATOM 2253 C C . PHE A 1 280 ? 21.393 -9.048 3.614 1.00 79.94 280 PHE A C 1
ATOM 2255 O O . PHE A 1 280 ? 21.573 -9.603 2.527 1.00 79.94 280 PHE A O 1
ATOM 2262 N N . ILE A 1 281 ? 21.847 -7.817 3.865 1.00 80.19 281 ILE A N 1
ATOM 2263 C CA . ILE A 1 281 ? 22.596 -7.012 2.886 1.00 80.19 281 ILE A CA 1
ATOM 2264 C C . ILE A 1 281 ? 23.922 -7.690 2.526 1.00 80.19 281 ILE A C 1
ATOM 2266 O O . ILE A 1 281 ? 24.268 -7.763 1.347 1.00 80.19 281 ILE A O 1
ATOM 2270 N N . GLU A 1 282 ? 24.658 -8.199 3.518 1.00 82.12 282 GLU A N 1
ATOM 2271 C CA . GLU A 1 282 ? 25.918 -8.922 3.300 1.00 82.12 282 GLU A CA 1
ATOM 2272 C C . GLU A 1 282 ? 25.703 -10.147 2.403 1.00 82.12 282 GLU A C 1
ATOM 2274 O O . GLU A 1 282 ? 26.456 -10.363 1.451 1.00 82.12 282 GLU A O 1
ATOM 2279 N N . LEU A 1 283 ? 24.623 -10.899 2.627 1.00 83.06 283 LEU A N 1
ATOM 2280 C CA . LEU A 1 283 ? 24.303 -12.059 1.802 1.00 83.06 283 LEU A CA 1
ATOM 2281 C C . LEU A 1 283 ? 23.861 -11.675 0.382 1.00 83.06 283 LEU A C 1
ATOM 2283 O O . LEU A 1 283 ? 24.279 -12.329 -0.574 1.00 83.06 283 LEU A O 1
ATOM 2287 N N . LEU A 1 284 ? 23.054 -10.618 0.213 1.00 85.25 284 LEU A N 1
ATOM 2288 C CA . LEU A 1 284 ? 22.706 -10.101 -1.118 1.00 85.25 284 LEU A CA 1
ATOM 2289 C C . LEU A 1 284 ? 23.946 -9.624 -1.879 1.00 85.25 284 LEU A C 1
ATOM 2291 O O . LEU A 1 284 ? 24.037 -9.823 -3.088 1.00 85.25 284 LEU A O 1
ATOM 2295 N N . PHE A 1 285 ? 24.906 -9.025 -1.180 1.00 85.44 285 PHE A N 1
ATOM 2296 C CA . PHE A 1 285 ? 26.165 -8.564 -1.753 1.00 85.44 285 PHE A CA 1
ATOM 2297 C C . PHE A 1 285 ? 27.071 -9.721 -2.191 1.00 85.44 285 PHE A C 1
ATOM 2299 O O . PHE A 1 285 ? 27.616 -9.709 -3.296 1.00 85.44 285 PHE A O 1
ATOM 2306 N N . ASP A 1 286 ? 27.214 -10.755 -1.364 1.00 86.00 286 ASP A N 1
ATOM 2307 C CA . ASP A 1 286 ? 27.964 -11.958 -1.738 1.00 86.00 286 ASP A CA 1
ATOM 2308 C C . ASP A 1 286 ? 27.290 -12.700 -2.905 1.00 86.00 286 ASP A C 1
ATOM 2310 O O . ASP A 1 286 ? 27.957 -13.188 -3.831 1.00 86.00 286 ASP A O 1
ATOM 2314 N N . PHE A 1 287 ? 25.956 -12.730 -2.912 1.00 86.69 287 PHE A N 1
ATOM 2315 C CA . PHE A 1 287 ? 25.178 -13.259 -4.025 1.00 86.69 287 PHE A CA 1
ATOM 2316 C C . PHE A 1 287 ? 25.395 -12.449 -5.313 1.00 86.69 287 PHE A C 1
ATOM 2318 O O . PHE A 1 287 ? 25.651 -13.047 -6.361 1.00 86.69 287 PHE A O 1
ATOM 2325 N N . SER A 1 288 ? 25.349 -11.112 -5.246 1.00 87.62 288 SER A N 1
ATOM 2326 C CA . SER A 1 288 ? 25.541 -10.233 -6.408 1.00 87.62 288 SER A CA 1
ATOM 2327 C C . SER A 1 288 ? 26.909 -10.474 -7.049 1.00 87.62 288 SER A C 1
ATOM 2329 O O . SER A 1 288 ? 26.994 -10.755 -8.245 1.00 87.62 288 SER A O 1
ATOM 2331 N N . LYS A 1 289 ? 27.966 -10.544 -6.229 1.00 86.62 289 LYS A N 1
ATOM 2332 C CA . LYS A 1 289 ? 29.333 -10.846 -6.674 1.00 86.62 289 LYS A CA 1
ATOM 2333 C C . LYS A 1 289 ? 29.462 -12.210 -7.336 1.00 86.62 289 LYS A C 1
ATOM 2335 O O . LYS A 1 289 ? 30.052 -12.318 -8.411 1.00 86.62 289 LYS A O 1
ATOM 2340 N N . SER A 1 290 ? 28.955 -13.259 -6.687 1.00 87.12 290 SER A N 1
ATOM 2341 C CA . SER A 1 290 ? 29.066 -14.629 -7.208 1.00 87.12 290 SER A CA 1
ATOM 2342 C C . SER A 1 290 ? 28.264 -14.826 -8.497 1.00 87.12 290 SER A C 1
ATOM 2344 O O . SER A 1 290 ? 28.704 -15.568 -9.377 1.00 87.12 290 SER A O 1
ATOM 2346 N N . SER A 1 291 ? 27.156 -14.098 -8.642 1.00 84.62 291 SER A N 1
ATOM 2347 C CA . SER A 1 291 ? 26.264 -14.139 -9.808 1.00 84.62 291 SER A CA 1
ATOM 2348 C C . SER A 1 291 ? 26.583 -13.079 -10.869 1.00 84.62 291 SER A C 1
ATOM 2350 O O . SER A 1 291 ? 25.919 -13.034 -11.899 1.00 84.62 291 SER A O 1
ATOM 2352 N N . LYS A 1 292 ? 27.596 -12.226 -10.643 1.00 86.81 292 LYS A N 1
ATOM 2353 C CA . LYS A 1 292 ? 27.965 -11.087 -11.509 1.00 86.81 292 LYS A CA 1
ATOM 2354 C C . LYS A 1 292 ? 26.800 -10.123 -11.789 1.00 86.81 292 LYS A C 1
ATOM 2356 O O . LYS A 1 292 ? 26.708 -9.558 -12.878 1.00 86.81 292 LYS A O 1
ATOM 2361 N N . LEU A 1 293 ? 25.914 -9.953 -10.813 1.00 86.69 293 LEU A N 1
ATOM 2362 C CA . LEU A 1 293 ? 24.828 -8.978 -10.845 1.00 86.69 293 LEU A CA 1
ATOM 2363 C C . LEU A 1 293 ? 25.244 -7.750 -10.050 1.00 86.69 293 LEU A C 1
ATOM 2365 O O . LEU A 1 293 ? 25.848 -7.884 -8.999 1.00 86.69 293 LEU A O 1
ATOM 2369 N N . THR A 1 294 ? 24.848 -6.568 -10.493 1.00 86.75 294 THR A N 1
ATOM 2370 C CA . THR A 1 294 ? 25.000 -5.336 -9.731 1.00 86.75 294 THR A CA 1
ATOM 2371 C C . THR A 1 294 ? 23.861 -5.181 -8.731 1.00 86.75 294 THR A C 1
ATOM 2373 O O . THR A 1 294 ? 22.686 -5.202 -9.101 1.00 86.75 294 THR A O 1
ATOM 2376 N N . LEU A 1 295 ? 24.226 -4.995 -7.462 1.00 87.00 295 LEU A N 1
ATOM 2377 C CA . LEU A 1 295 ? 23.306 -4.681 -6.374 1.00 87.00 295 LEU A CA 1
ATOM 2378 C C . LEU A 1 295 ? 23.151 -3.163 -6.211 1.00 87.00 295 LEU A C 1
ATOM 2380 O O . LEU A 1 295 ? 24.135 -2.428 -6.087 1.00 87.00 295 LEU A O 1
ATOM 2384 N N . PHE A 1 296 ? 21.904 -2.716 -6.164 1.00 84.25 296 PHE A N 1
ATOM 2385 C CA . PHE A 1 296 ? 21.489 -1.348 -5.891 1.00 84.25 296 PHE A CA 1
ATOM 2386 C C . PHE A 1 296 ? 20.669 -1.310 -4.604 1.00 84.25 296 PHE A C 1
ATOM 2388 O O . PHE A 1 296 ? 19.882 -2.219 -4.346 1.00 84.25 296 PHE A O 1
ATOM 2395 N N . ALA A 1 297 ? 20.823 -0.247 -3.821 1.00 77.75 297 ALA A N 1
ATOM 2396 C CA . ALA A 1 297 ? 19.908 0.071 -2.728 1.00 77.75 297 ALA A CA 1
ATOM 2397 C C . ALA A 1 297 ? 19.221 1.410 -2.980 1.00 77.75 297 ALA A C 1
ATOM 2399 O O . ALA A 1 297 ? 19.856 2.375 -3.423 1.00 77.75 297 ALA A O 1
ATOM 2400 N N . SER A 1 298 ? 17.929 1.456 -2.663 1.00 69.69 298 SER A N 1
ATOM 2401 C CA . SER A 1 298 ? 17.190 2.705 -2.530 1.00 69.69 298 SER A CA 1
ATOM 2402 C C . SER A 1 298 ? 17.547 3.357 -1.189 1.00 69.69 298 SER A C 1
ATOM 2404 O O . SER A 1 298 ? 17.446 2.706 -0.154 1.00 69.69 298 SER A O 1
ATOM 2406 N N . PRO A 1 299 ? 17.941 4.639 -1.149 1.00 54.09 299 PRO A N 1
ATOM 2407 C CA . PRO A 1 299 ? 18.237 5.306 0.117 1.00 54.09 299 PRO A CA 1
ATOM 2408 C C . PRO A 1 299 ? 16.988 5.736 0.897 1.00 54.09 299 PRO A C 1
ATOM 2410 O O . PRO A 1 299 ? 17.125 6.240 2.006 1.00 54.09 299 PRO A O 1
ATOM 2413 N N . PHE A 1 300 ? 15.785 5.568 0.334 1.00 50.25 300 PHE A N 1
ATOM 2414 C CA . PHE A 1 300 ? 14.521 5.967 0.975 1.00 50.25 300 PHE A CA 1
ATOM 2415 C C . PHE A 1 300 ? 13.627 4.793 1.343 1.00 50.25 300 PHE A C 1
ATOM 2417 O O . PHE A 1 300 ? 12.613 4.986 2.002 1.00 50.25 300 PHE A O 1
ATOM 2424 N N . THR A 1 301 ? 13.960 3.590 0.887 1.00 62.72 301 THR A N 1
ATOM 2425 C CA . THR A 1 301 ? 13.127 2.411 1.094 1.00 62.72 301 THR A CA 1
ATOM 2426 C C . THR A 1 301 ? 14.022 1.219 1.398 1.00 62.72 301 THR A C 1
ATOM 2428 O O . THR A 1 301 ? 15.133 1.135 0.881 1.00 62.72 301 THR A O 1
ATOM 2431 N N . SER A 1 302 ? 13.536 0.252 2.177 1.00 65.81 302 SER A N 1
ATOM 2432 C CA . SER A 1 302 ? 14.212 -1.039 2.405 1.00 65.81 302 SER A CA 1
ATOM 2433 C C . SER A 1 302 ? 14.127 -1.962 1.172 1.00 65.81 302 SER A C 1
ATOM 2435 O O . SER A 1 302 ? 13.858 -3.160 1.291 1.00 65.81 302 SER A O 1
ATOM 2437 N N . HIS A 1 303 ? 14.268 -1.381 -0.025 1.00 77.19 303 HIS A N 1
ATOM 2438 C CA . HIS A 1 303 ? 14.225 -2.063 -1.313 1.00 77.19 303 HIS A CA 1
ATOM 2439 C C . HIS A 1 303 ? 15.641 -2.185 -1.868 1.00 77.19 303 HIS A C 1
ATOM 2441 O O . HIS A 1 303 ? 16.406 -1.214 -1.925 1.00 77.19 303 HIS A O 1
ATOM 2447 N N . TYR A 1 304 ? 15.950 -3.386 -2.331 1.00 84.75 304 TYR A N 1
ATOM 2448 C CA . TYR A 1 304 ? 17.209 -3.733 -2.958 1.00 84.75 304 TYR A CA 1
ATOM 2449 C C . TYR A 1 304 ? 16.932 -4.243 -4.350 1.00 84.75 304 TYR A C 1
ATOM 2451 O O . TYR A 1 304 ? 16.059 -5.087 -4.538 1.00 84.75 304 TYR A O 1
ATOM 2459 N N . SER A 1 305 ? 17.714 -3.788 -5.319 1.00 87.00 305 SER A N 1
ATOM 2460 C CA . SER A 1 305 ? 17.573 -4.259 -6.684 1.00 87.00 305 SER A CA 1
ATOM 2461 C C . SER A 1 305 ? 18.825 -4.965 -7.176 1.00 87.00 305 SER A C 1
ATOM 2463 O O . SER A 1 305 ? 19.930 -4.456 -7.025 1.00 87.00 305 SER A O 1
ATOM 2465 N N . LEU A 1 306 ? 18.660 -6.129 -7.799 1.00 87.38 306 LEU A N 1
ATOM 2466 C CA . LEU A 1 306 ? 19.739 -6.844 -8.483 1.00 87.38 306 LEU A CA 1
ATOM 2467 C C . LEU A 1 306 ? 19.526 -6.738 -9.987 1.00 87.38 306 LEU A C 1
ATOM 2469 O O . LEU A 1 306 ? 18.479 -7.141 -10.484 1.00 87.38 306 LEU A O 1
ATOM 2473 N N . SER A 1 307 ? 20.512 -6.242 -10.725 1.00 86.50 307 SER A N 1
ATOM 2474 C CA . SER A 1 307 ? 20.440 -6.133 -12.184 1.00 86.50 307 SER A CA 1
ATOM 2475 C C . SER A 1 307 ? 21.705 -6.668 -12.838 1.00 86.50 307 SER A C 1
ATOM 2477 O O . SER A 1 307 ? 22.781 -6.632 -12.258 1.00 86.50 307 SER A O 1
ATOM 2479 N N . ASN A 1 308 ? 21.599 -7.133 -14.079 1.00 85.06 308 ASN A N 1
ATOM 2480 C CA . ASN A 1 308 ? 22.773 -7.410 -14.911 1.00 85.06 308 ASN A CA 1
ATOM 2481 C C . ASN A 1 308 ? 23.413 -6.128 -15.482 1.00 85.06 308 ASN A C 1
ATOM 2483 O O . ASN A 1 308 ? 24.480 -6.186 -16.094 1.00 85.06 308 ASN A O 1
ATOM 2487 N N . SER A 1 309 ? 22.763 -4.975 -15.302 1.00 83.81 309 SER A N 1
ATOM 2488 C CA . SER A 1 309 ? 23.250 -3.677 -15.745 1.00 83.81 309 SER A CA 1
ATOM 2489 C C . SER A 1 309 ? 24.019 -2.962 -14.628 1.00 83.81 309 SER A C 1
ATOM 2491 O O . SER A 1 309 ? 23.533 -2.882 -13.499 1.00 83.81 309 SER A O 1
ATOM 2493 N N . PRO A 1 310 ? 25.170 -2.333 -14.935 1.00 80.69 310 PRO A N 1
ATOM 2494 C CA . PRO A 1 310 ? 25.895 -1.501 -13.975 1.00 80.69 310 PRO A CA 1
ATOM 2495 C C . PRO A 1 310 ? 25.204 -0.154 -13.695 1.00 80.69 310 PRO A C 1
ATOM 2497 O O . PRO A 1 310 ? 25.658 0.592 -12.822 1.00 80.69 310 PRO A O 1
ATOM 2500 N N . ILE A 1 311 ? 24.151 0.168 -14.454 1.00 79.25 311 ILE A N 1
ATOM 2501 C CA . ILE A 1 311 ? 23.281 1.339 -14.303 1.00 79.25 311 ILE A CA 1
ATOM 2502 C C . ILE A 1 311 ? 21.877 0.819 -14.001 1.00 79.25 311 ILE A C 1
ATOM 2504 O O . ILE A 1 311 ? 21.341 0.023 -14.775 1.00 79.25 311 ILE A O 1
ATOM 2508 N N . PHE A 1 312 ? 21.290 1.256 -12.891 1.00 80.06 312 PHE A N 1
ATOM 2509 C CA . PHE A 1 312 ? 19.937 0.858 -12.527 1.00 80.06 312 PHE A CA 1
ATOM 2510 C C . PHE A 1 312 ? 18.945 1.445 -13.524 1.00 80.06 312 PHE A C 1
ATOM 2512 O O . PHE A 1 312 ? 18.843 2.655 -13.613 1.00 80.06 312 PHE A O 1
ATOM 2519 N N . ASN A 1 313 ? 18.208 0.619 -14.263 1.00 76.75 313 ASN A N 1
ATOM 2520 C CA . ASN A 1 313 ? 17.143 1.100 -15.137 1.00 76.75 313 ASN A CA 1
ATOM 2521 C C . ASN A 1 313 ? 15.797 0.536 -14.646 1.00 76.75 313 ASN A C 1
ATOM 2523 O O . ASN A 1 313 ? 15.567 -0.671 -14.787 1.00 76.75 313 ASN A O 1
ATOM 2527 N N . PRO A 1 314 ? 14.930 1.370 -14.039 1.00 73.38 314 PRO A N 1
ATOM 2528 C CA . PRO A 1 314 ? 13.664 0.921 -13.477 1.00 73.38 314 PRO A CA 1
ATOM 2529 C C . PRO A 1 314 ? 12.818 0.140 -14.491 1.00 73.38 314 PRO A C 1
ATOM 2531 O O . PRO A 1 314 ? 12.649 0.556 -15.634 1.00 73.38 314 PRO A O 1
ATOM 2534 N N . GLY A 1 315 ? 12.292 -1.009 -14.071 1.00 73.50 315 GLY A N 1
ATOM 2535 C CA . GLY A 1 315 ? 11.487 -1.914 -14.908 1.00 73.50 315 GLY A CA 1
ATOM 2536 C C . GLY A 1 315 ? 12.270 -2.755 -15.931 1.00 73.50 315 GLY A C 1
ATOM 2537 O O . GLY A 1 315 ? 11.673 -3.577 -16.629 1.00 73.50 315 GLY A O 1
ATOM 2538 N N . VAL A 1 316 ? 13.599 -2.609 -16.031 1.00 78.38 316 VAL A N 1
ATOM 2539 C CA . VAL A 1 316 ? 14.403 -3.286 -17.065 1.00 78.38 316 VAL A CA 1
ATOM 2540 C C . VAL A 1 316 ? 15.380 -4.291 -16.454 1.00 78.38 316 VAL A C 1
ATOM 2542 O O . VAL A 1 316 ? 16.395 -3.911 -15.880 1.00 78.38 316 VAL A O 1
ATOM 2545 N N . ASN A 1 317 ? 15.094 -5.586 -16.632 1.00 78.12 317 ASN A N 1
ATOM 2546 C CA . ASN A 1 317 ? 15.985 -6.713 -16.314 1.00 78.12 317 ASN A CA 1
ATOM 2547 C C . ASN A 1 317 ? 16.620 -6.612 -14.920 1.00 78.12 317 ASN A C 1
ATOM 2549 O O . ASN A 1 317 ? 17.841 -6.710 -14.753 1.00 78.12 317 ASN A O 1
ATOM 2553 N N . HIS A 1 318 ? 15.776 -6.403 -13.916 1.00 84.31 318 HIS A N 1
ATOM 2554 C CA . HIS A 1 318 ? 16.199 -6.374 -12.527 1.00 84.31 318 HIS A CA 1
ATOM 2555 C C . HIS A 1 318 ? 15.214 -7.145 -11.649 1.00 84.31 318 HIS A C 1
ATOM 2557 O O . HIS A 1 318 ? 14.050 -7.351 -12.004 1.00 84.31 318 HIS A O 1
ATOM 2563 N N . PHE A 1 319 ? 15.709 -7.586 -10.503 1.00 84.75 319 PHE A N 1
ATOM 2564 C CA . PHE A 1 319 ? 14.886 -7.994 -9.379 1.00 84.75 319 PHE A CA 1
ATOM 2565 C C . PHE A 1 319 ? 14.717 -6.814 -8.458 1.00 84.75 319 PHE A C 1
ATOM 2567 O O . PHE A 1 319 ? 15.714 -6.160 -8.179 1.00 84.75 319 PHE A O 1
ATOM 2574 N N . ASP A 1 320 ? 13.508 -6.589 -7.966 1.00 84.19 320 ASP A N 1
ATOM 2575 C CA . ASP A 1 320 ? 13.282 -5.762 -6.788 1.00 84.19 320 ASP A CA 1
ATOM 2576 C C . ASP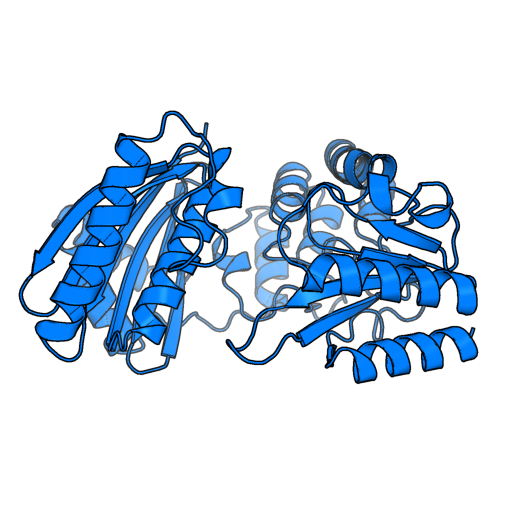 A 1 320 ? 12.990 -6.684 -5.609 1.00 84.19 320 ASP A C 1
ATOM 2578 O O . ASP A 1 320 ? 12.190 -7.617 -5.711 1.00 84.19 320 ASP A O 1
ATOM 2582 N N . ILE A 1 321 ? 13.690 -6.468 -4.507 1.00 84.19 321 ILE A N 1
ATOM 2583 C CA . ILE A 1 321 ? 13.658 -7.312 -3.323 1.00 84.19 321 ILE A CA 1
ATOM 2584 C C . ILE A 1 321 ? 13.356 -6.405 -2.145 1.00 84.19 321 ILE A C 1
ATOM 2586 O O . ILE A 1 321 ? 14.141 -5.517 -1.820 1.00 84.19 321 ILE A O 1
ATOM 2590 N N . TYR A 1 322 ? 12.244 -6.660 -1.469 1.00 79.19 322 TYR A N 1
ATOM 2591 C CA . TYR A 1 322 ? 11.918 -5.970 -0.229 1.00 79.19 322 TYR A CA 1
ATOM 2592 C C . TYR A 1 322 ? 11.528 -6.966 0.853 1.00 79.19 322 TYR A C 1
ATOM 2594 O O . TYR A 1 322 ? 10.884 -7.995 0.612 1.00 79.19 322 TYR A O 1
ATOM 2602 N N . ARG A 1 323 ? 11.959 -6.656 2.074 1.00 71.88 323 ARG A N 1
ATOM 2603 C CA . ARG A 1 323 ? 11.641 -7.442 3.261 1.00 71.88 323 ARG A CA 1
ATOM 2604 C C . ARG A 1 323 ? 10.166 -7.243 3.604 1.00 71.88 323 ARG A C 1
ATOM 2606 O O . ARG A 1 323 ? 9.684 -6.115 3.654 1.00 71.88 323 ARG A O 1
ATOM 2613 N N . ALA A 1 324 ? 9.452 -8.333 3.848 1.00 65.62 324 ALA A N 1
ATOM 2614 C CA . ALA A 1 324 ? 8.064 -8.307 4.275 1.00 65.62 324 ALA A CA 1
ATOM 2615 C C . ALA A 1 324 ? 7.893 -9.067 5.592 1.00 65.62 324 ALA A C 1
ATOM 2617 O O . ALA A 1 324 ? 8.264 -10.235 5.725 1.00 65.62 324 ALA A O 1
ATOM 2618 N N . TYR A 1 325 ? 7.322 -8.386 6.581 1.00 63.91 325 TYR A N 1
ATOM 2619 C CA . TYR A 1 325 ? 7.049 -8.955 7.895 1.00 63.91 325 TYR A CA 1
ATOM 2620 C C . TYR A 1 325 ? 5.628 -9.511 7.905 1.00 63.91 325 TYR A C 1
ATOM 2622 O O . TYR A 1 325 ? 4.666 -8.747 7.849 1.00 63.91 325 TYR A O 1
ATOM 2630 N N . TYR A 1 326 ? 5.506 -10.837 7.947 1.00 54.31 326 TYR A N 1
ATOM 2631 C CA . TYR A 1 326 ? 4.209 -11.522 7.955 1.00 54.31 326 TYR A CA 1
ATOM 2632 C C . TYR A 1 326 ? 3.864 -12.138 9.313 1.00 54.31 326 TYR A C 1
ATOM 2634 O O . TYR A 1 326 ? 2.687 -12.225 9.652 1.00 54.31 326 TYR A O 1
ATOM 2642 N N . ASP A 1 327 ? 4.863 -12.552 10.097 1.00 55.06 327 ASP A N 1
ATOM 2643 C CA . ASP A 1 327 ? 4.669 -13.145 11.422 1.00 55.06 327 ASP A CA 1
ATOM 2644 C C . ASP A 1 327 ? 5.905 -12.887 12.299 1.00 55.06 327 ASP A C 1
ATOM 2646 O O . ASP A 1 327 ? 7.019 -12.782 11.780 1.00 55.06 327 ASP A O 1
ATOM 2650 N N . LYS A 1 328 ? 5.728 -12.820 13.624 1.00 54.81 328 LYS A N 1
ATOM 2651 C CA . LYS A 1 328 ? 6.788 -12.533 14.616 1.00 54.81 328 LYS A CA 1
ATOM 2652 C C . LYS A 1 328 ? 7.981 -13.482 14.518 1.00 54.81 328 LYS A C 1
ATOM 2654 O O . LYS A 1 328 ? 9.087 -13.119 14.905 1.00 54.81 328 LYS A O 1
ATOM 2659 N N . ASP A 1 329 ? 7.752 -14.665 13.958 1.00 65.88 329 ASP A N 1
ATOM 2660 C CA . ASP A 1 329 ? 8.738 -15.735 13.884 1.00 65.88 329 ASP A CA 1
ATOM 2661 C C . ASP A 1 329 ? 9.287 -15.970 12.464 1.00 65.88 329 ASP A C 1
ATOM 2663 O O . ASP A 1 329 ? 10.124 -16.858 12.276 1.00 65.88 329 ASP A O 1
ATOM 2667 N N . ARG A 1 330 ? 8.813 -15.239 11.437 1.00 68.88 330 ARG A N 1
ATOM 2668 C CA . ARG A 1 330 ? 9.204 -15.482 10.034 1.00 68.88 330 ARG A CA 1
ATOM 2669 C C . ARG A 1 330 ? 9.360 -14.202 9.222 1.00 68.88 330 ARG A C 1
ATOM 2671 O O . ARG A 1 330 ? 8.410 -13.454 9.003 1.00 68.88 330 ARG A O 1
ATOM 2678 N N . ILE A 1 331 ? 10.563 -14.028 8.682 1.00 70.94 331 ILE A N 1
ATOM 2679 C CA . ILE A 1 331 ? 10.866 -13.013 7.675 1.00 70.94 331 ILE A CA 1
ATOM 2680 C C . ILE A 1 331 ? 10.608 -13.631 6.303 1.00 70.94 331 ILE A C 1
ATOM 2682 O O . ILE A 1 331 ? 11.199 -14.661 5.970 1.00 70.94 331 ILE A O 1
ATOM 2686 N N . LEU A 1 332 ? 9.736 -13.002 5.518 1.00 78.12 332 LEU A N 1
ATOM 2687 C CA . LEU A 1 332 ? 9.545 -13.337 4.112 1.00 78.12 332 LEU A CA 1
ATOM 2688 C C . LEU A 1 332 ? 10.107 -12.210 3.253 1.00 78.12 332 LEU A C 1
ATOM 2690 O O . LEU A 1 332 ? 10.151 -11.047 3.655 1.00 78.12 332 LEU A O 1
ATOM 2694 N N . TYR A 1 333 ? 10.541 -12.562 2.056 1.00 79.62 333 TYR A N 1
ATOM 2695 C CA . TYR A 1 333 ? 11.033 -11.609 1.077 1.00 79.62 333 TYR A CA 1
ATOM 2696 C C . TYR A 1 333 ? 10.087 -11.609 -0.100 1.00 79.62 333 TYR A C 1
ATOM 2698 O O . TYR A 1 333 ? 9.741 -12.667 -0.626 1.00 79.62 333 TYR A O 1
ATOM 2706 N N . ASN A 1 334 ? 9.674 -10.414 -0.500 1.00 77.12 334 ASN A N 1
ATOM 2707 C CA . ASN A 1 334 ? 8.968 -10.227 -1.746 1.00 77.12 334 ASN A CA 1
ATOM 2708 C C . ASN A 1 334 ? 9.992 -9.968 -2.834 1.00 77.12 334 ASN A C 1
ATOM 2710 O O . ASN A 1 334 ? 10.737 -8.992 -2.773 1.00 77.12 334 ASN A O 1
ATOM 2714 N N . VAL A 1 335 ? 10.005 -10.854 -3.823 1.00 79.88 335 VAL A N 1
ATOM 2715 C CA . VAL A 1 335 ? 10.839 -10.701 -5.011 1.00 79.88 335 VAL A CA 1
ATOM 2716 C C . VAL A 1 335 ? 9.936 -10.357 -6.182 1.00 79.88 335 VAL A C 1
ATOM 2718 O O . VAL A 1 335 ? 9.127 -11.188 -6.591 1.00 79.88 335 VAL A O 1
ATOM 2721 N N . GLY A 1 336 ? 10.062 -9.141 -6.704 1.00 79.75 336 GLY A N 1
ATOM 2722 C CA . GLY A 1 336 ? 9.532 -8.736 -8.001 1.00 79.75 336 GLY A CA 1
ATOM 2723 C C . GLY A 1 336 ? 10.592 -8.963 -9.071 1.00 79.75 336 GLY A C 1
ATOM 2724 O O . GLY A 1 336 ? 11.766 -8.672 -8.856 1.00 79.75 336 GLY A O 1
ATOM 2725 N N . HIS A 1 337 ? 10.209 -9.512 -10.220 1.00 82.62 337 HIS A N 1
ATOM 2726 C CA . HIS A 1 337 ? 11.128 -9.746 -11.331 1.00 82.62 337 HIS A CA 1
ATOM 2727 C C . HIS A 1 337 ? 10.633 -9.033 -12.576 1.00 82.62 337 HIS A C 1
ATOM 2729 O O . HIS A 1 337 ? 9.628 -9.435 -13.154 1.00 82.62 337 HIS A O 1
ATOM 2735 N N . TYR A 1 338 ? 11.368 -8.010 -13.002 1.00 78.50 338 TYR A N 1
ATOM 2736 C CA . TYR A 1 338 ? 10.954 -7.157 -14.104 1.00 78.50 338 TYR A CA 1
ATOM 2737 C C . TYR A 1 338 ? 11.669 -7.558 -15.385 1.00 78.50 338 TYR A C 1
ATOM 2739 O O . TYR A 1 338 ? 12.889 -7.408 -15.523 1.00 78.50 338 TYR A O 1
ATOM 2747 N N . GLN A 1 339 ? 10.889 -8.048 -16.346 1.00 75.38 339 GLN A N 1
ATOM 2748 C CA . GLN A 1 339 ? 11.348 -8.375 -17.688 1.00 75.38 339 GLN A CA 1
ATOM 2749 C C . GLN A 1 339 ? 10.528 -7.621 -18.714 1.00 75.38 339 GLN A C 1
ATOM 2751 O O . GLN A 1 339 ? 9.430 -8.034 -19.085 1.00 75.38 339 GLN A O 1
ATOM 2756 N N . LYS A 1 340 ? 11.126 -6.558 -19.246 1.00 71.88 340 LYS A N 1
ATOM 2757 C CA . LYS A 1 340 ? 10.533 -5.742 -20.302 1.00 71.88 340 LYS A CA 1
ATOM 2758 C C . LYS A 1 340 ? 9.981 -6.578 -21.466 1.00 71.88 340 LYS A C 1
ATOM 2760 O O . LYS A 1 340 ? 8.893 -6.319 -21.957 1.00 71.88 340 LYS A O 1
ATOM 2765 N N . CYS A 1 341 ? 10.727 -7.600 -21.887 1.00 62.22 341 CYS A N 1
ATOM 2766 C CA . CYS A 1 341 ? 10.395 -8.428 -23.049 1.00 62.22 341 CYS A CA 1
ATOM 2767 C C . CYS A 1 341 ? 9.343 -9.518 -22.776 1.00 62.22 341 CYS A C 1
ATOM 2769 O O . CYS A 1 341 ? 9.002 -10.252 -23.701 1.00 62.22 341 CYS A O 1
ATOM 2771 N N . LYS A 1 342 ? 8.897 -9.674 -21.523 1.00 70.12 342 LYS A N 1
ATOM 2772 C CA . LYS A 1 342 ? 7.865 -10.635 -21.101 1.00 70.12 342 LYS A CA 1
ATOM 2773 C C . LYS A 1 342 ? 6.940 -9.977 -20.067 1.00 70.12 342 LYS A C 1
ATOM 2775 O O . LYS A 1 342 ? 6.969 -10.361 -18.895 1.00 70.12 342 LYS A O 1
ATOM 2780 N N . PRO A 1 343 ? 6.175 -8.941 -20.455 1.00 63.09 343 PRO A N 1
ATOM 2781 C CA . PRO A 1 343 ? 5.330 -8.151 -19.554 1.00 63.09 343 PRO A CA 1
ATOM 2782 C C . PRO A 1 343 ? 4.312 -8.987 -18.759 1.00 63.09 343 PRO A C 1
ATOM 2784 O O . PRO A 1 343 ? 3.953 -8.620 -17.638 1.00 63.09 343 PRO A O 1
ATOM 2787 N N . GLU A 1 344 ? 3.903 -10.138 -19.294 1.00 64.12 344 GLU A N 1
ATOM 2788 C CA . GLU A 1 344 ? 3.054 -11.148 -18.654 1.00 64.12 344 GLU A CA 1
ATOM 2789 C C . GLU A 1 344 ? 3.757 -11.953 -17.545 1.00 64.12 344 GLU A C 1
ATOM 2791 O O . GLU A 1 344 ? 3.095 -12.489 -16.659 1.00 64.12 344 GLU A O 1
ATOM 2796 N N . LEU A 1 345 ? 5.092 -12.018 -17.565 1.00 61.78 345 LEU A N 1
ATOM 2797 C CA . LEU A 1 345 ? 5.931 -12.607 -16.510 1.00 61.78 345 LEU A CA 1
ATOM 2798 C C . LEU A 1 345 ? 6.564 -11.543 -15.600 1.00 61.78 345 LEU A C 1
ATOM 2800 O O . LEU A 1 345 ? 7.182 -11.889 -14.596 1.00 61.78 345 LEU A O 1
ATOM 2804 N N . CYS A 1 346 ? 6.403 -10.262 -15.945 1.00 55.12 346 CYS A N 1
ATOM 2805 C CA . CYS A 1 346 ? 7.113 -9.106 -15.386 1.00 55.12 346 CYS A CA 1
ATOM 2806 C C . CYS A 1 346 ? 6.748 -8.772 -13.930 1.00 55.12 346 CYS A C 1
ATOM 2808 O O . CYS A 1 346 ? 7.259 -7.814 -13.363 1.00 55.12 346 CYS A O 1
ATOM 2810 N N . HIS A 1 347 ? 5.876 -9.561 -13.301 1.00 57.12 347 HIS A N 1
ATOM 2811 C CA . HIS A 1 347 ? 5.607 -9.422 -11.880 1.00 57.12 347 HIS A CA 1
ATOM 2812 C C . HIS A 1 347 ? 5.095 -10.738 -11.277 1.00 57.12 347 HIS A C 1
ATOM 2814 O O . HIS A 1 347 ? 3.899 -10.929 -11.052 1.00 57.12 347 HIS A O 1
ATOM 2820 N N . THR A 1 348 ? 5.999 -11.671 -10.969 1.00 59.41 348 THR A N 1
ATOM 2821 C CA . THR A 1 348 ? 5.684 -12.728 -9.998 1.00 59.41 348 THR A CA 1
ATOM 2822 C C . THR A 1 348 ? 6.130 -12.273 -8.621 1.00 59.41 348 THR A C 1
ATOM 2824 O O . THR A 1 348 ? 7.262 -12.547 -8.234 1.00 59.41 348 THR A O 1
ATOM 2827 N N . LYS A 1 349 ? 5.252 -11.603 -7.869 1.00 63.91 349 LYS A N 1
ATOM 2828 C CA . LYS A 1 349 ? 5.483 -11.407 -6.436 1.00 63.91 349 LYS A CA 1
ATOM 2829 C C . LYS A 1 349 ? 5.416 -12.772 -5.765 1.00 63.91 349 LYS A C 1
ATOM 2831 O O . LYS A 1 349 ? 4.348 -13.373 -5.663 1.00 63.91 349 LYS A O 1
ATOM 2836 N N . LYS A 1 350 ? 6.577 -13.277 -5.363 1.00 70.38 350 LYS A N 1
ATOM 2837 C CA . LYS A 1 350 ? 6.682 -14.483 -4.548 1.00 70.38 350 LYS A CA 1
ATOM 2838 C C . LYS A 1 350 ? 7.092 -14.075 -3.149 1.00 70.38 350 LYS A C 1
ATOM 2840 O O . LYS A 1 350 ? 8.082 -13.369 -2.988 1.00 70.38 350 LYS A O 1
ATOM 2845 N N . GLU A 1 351 ? 6.331 -14.545 -2.175 1.00 75.62 351 GLU A N 1
ATOM 2846 C CA . GLU A 1 351 ? 6.726 -14.534 -0.776 1.00 75.62 351 GLU A CA 1
ATOM 2847 C C . GLU A 1 351 ? 7.618 -15.752 -0.550 1.00 75.62 351 GLU A C 1
ATOM 2849 O O . GLU A 1 351 ? 7.165 -16.888 -0.691 1.00 75.62 351 GLU A O 1
ATOM 2854 N N . LEU A 1 352 ? 8.898 -15.512 -0.282 1.00 82.00 352 LEU A N 1
ATOM 2855 C CA . LEU A 1 352 ? 9.915 -16.557 -0.199 1.00 82.00 352 LEU A CA 1
ATOM 2856 C C . LEU A 1 352 ? 10.631 -16.491 1.148 1.00 82.00 352 LEU A C 1
ATOM 2858 O O . LEU A 1 352 ? 10.879 -15.395 1.665 1.00 82.00 352 LEU A O 1
ATOM 2862 N N . THR A 1 353 ? 11.022 -17.644 1.700 1.00 84.25 353 THR A N 1
ATOM 2863 C CA . THR A 1 353 ? 12.075 -17.636 2.728 1.00 84.25 353 THR A CA 1
ATOM 2864 C C . THR A 1 353 ? 13.381 -17.132 2.121 1.00 84.25 353 THR A C 1
ATOM 2866 O O . THR A 1 353 ? 13.543 -17.058 0.900 1.00 84.25 353 THR A O 1
ATOM 2869 N N . PHE A 1 354 ? 14.350 -16.807 2.972 1.00 81.12 354 PHE A N 1
ATOM 2870 C CA . PHE A 1 354 ? 15.653 -16.356 2.508 1.00 81.12 354 PHE A CA 1
ATOM 2871 C C . PHE A 1 354 ? 16.331 -17.369 1.558 1.00 81.12 354 PHE A C 1
ATOM 2873 O O . PHE A 1 354 ? 16.823 -17.010 0.488 1.00 81.12 354 PHE A O 1
ATOM 2880 N N . GLU A 1 355 ? 16.304 -18.658 1.899 1.00 83.50 355 GLU A N 1
ATOM 2881 C CA . GLU A 1 355 ? 16.894 -19.727 1.087 1.00 83.50 355 GLU A CA 1
ATOM 2882 C C . GLU A 1 355 ? 16.155 -19.919 -0.240 1.00 83.50 355 GLU A C 1
ATOM 2884 O O . GLU A 1 355 ? 16.777 -20.157 -1.279 1.00 83.50 355 GLU A O 1
ATOM 2889 N N . GLU A 1 356 ? 14.825 -19.811 -0.222 1.00 87.81 356 GLU A N 1
ATOM 2890 C CA . GLU A 1 356 ? 14.004 -19.904 -1.427 1.00 87.81 356 GLU A CA 1
ATOM 2891 C C . GLU A 1 356 ? 14.240 -18.718 -2.362 1.00 87.81 356 GLU A C 1
ATOM 2893 O O . GLU A 1 356 ? 14.332 -18.914 -3.575 1.00 87.81 356 GLU A O 1
ATOM 2898 N N . MET A 1 357 ? 14.396 -17.516 -1.800 1.00 88.38 357 MET A N 1
ATOM 2899 C CA . MET A 1 357 ? 14.771 -16.304 -2.521 1.00 88.38 357 MET A CA 1
ATOM 2900 C C . MET A 1 357 ? 16.124 -16.485 -3.212 1.00 88.38 357 MET A C 1
ATOM 2902 O O . MET A 1 357 ? 16.212 -16.302 -4.424 1.00 88.38 357 MET A O 1
ATOM 2906 N N . LEU A 1 358 ? 17.166 -16.902 -2.485 1.00 83.44 358 LEU A N 1
ATOM 2907 C CA . LEU A 1 358 ? 18.491 -17.126 -3.076 1.00 83.44 358 LEU A CA 1
ATOM 2908 C C . LEU A 1 358 ? 18.467 -18.190 -4.177 1.00 83.44 358 LEU A C 1
ATOM 2910 O O . LEU A 1 358 ? 19.094 -18.007 -5.221 1.00 83.44 358 LEU A O 1
ATOM 2914 N N . ARG A 1 359 ? 17.731 -19.291 -3.975 1.00 87.19 359 ARG A N 1
ATOM 2915 C CA . ARG A 1 359 ? 17.558 -20.319 -5.010 1.00 87.19 359 ARG A CA 1
ATOM 2916 C C . ARG A 1 359 ? 16.877 -19.741 -6.250 1.00 87.19 359 ARG A C 1
ATOM 2918 O O . ARG A 1 359 ? 17.365 -19.967 -7.351 1.00 87.19 359 ARG A O 1
ATOM 2925 N N . TYR A 1 360 ? 15.805 -18.972 -6.068 1.00 85.69 360 TYR A N 1
ATOM 2926 C CA . TYR A 1 360 ? 15.071 -18.337 -7.162 1.00 85.69 360 TYR A CA 1
ATOM 2927 C C . TYR A 1 360 ? 15.946 -17.358 -7.958 1.00 85.69 360 TYR A C 1
ATOM 2929 O O . TYR A 1 360 ? 15.985 -17.416 -9.186 1.00 85.69 360 TYR A O 1
ATOM 2937 N N . LEU A 1 361 ? 16.704 -16.504 -7.264 1.00 84.31 361 LEU A N 1
ATOM 2938 C CA . LEU A 1 361 ? 17.638 -15.572 -7.897 1.00 84.31 361 LEU A CA 1
ATOM 2939 C C . LEU A 1 361 ? 18.754 -16.312 -8.650 1.00 84.31 361 LEU A C 1
ATOM 2941 O O . LEU A 1 361 ? 19.140 -15.893 -9.740 1.00 84.31 361 LEU A O 1
ATOM 2945 N N . LYS A 1 362 ? 19.262 -17.422 -8.096 1.00 85.50 362 LYS A N 1
ATOM 2946 C CA . LYS A 1 362 ? 20.301 -18.241 -8.733 1.00 85.50 362 LYS A CA 1
ATOM 2947 C C . LYS A 1 362 ? 19.806 -18.919 -10.008 1.00 85.50 362 LYS A C 1
ATOM 2949 O O . LYS A 1 362 ? 20.467 -18.821 -11.033 1.00 85.50 362 LYS A O 1
ATOM 2954 N N . GLU A 1 363 ? 18.644 -19.572 -9.952 1.00 85.00 363 GLU A N 1
ATOM 2955 C CA . GLU A 1 363 ? 18.024 -20.214 -11.122 1.00 85.00 363 GLU A CA 1
ATOM 2956 C C . GLU A 1 363 ? 17.866 -19.228 -12.280 1.00 85.00 363 GLU A C 1
ATOM 2958 O O . GLU A 1 363 ? 18.058 -19.587 -13.440 1.00 85.00 363 GLU A O 1
ATOM 2963 N N . TYR A 1 364 ? 17.558 -17.971 -11.965 1.00 78.06 364 TYR A N 1
ATOM 2964 C CA . TYR A 1 364 ? 17.517 -16.923 -12.965 1.00 78.06 364 TYR A CA 1
ATOM 2965 C C . TYR A 1 364 ? 18.891 -16.512 -13.482 1.00 78.06 364 TYR A C 1
ATOM 2967 O O . TYR A 1 364 ? 19.061 -16.389 -14.693 1.00 78.06 364 TYR A O 1
ATOM 2975 N N . ALA A 1 365 ? 19.844 -16.256 -12.582 1.00 78.31 365 ALA A N 1
ATOM 2976 C CA . ALA A 1 365 ? 21.194 -15.855 -12.964 1.00 78.31 365 ALA A CA 1
ATOM 2977 C C . ALA A 1 365 ? 21.845 -16.897 -13.888 1.00 78.31 365 ALA A C 1
ATOM 2979 O O . ALA A 1 365 ? 22.536 -16.521 -14.826 1.00 78.31 365 ALA A O 1
ATOM 2980 N N . ASP A 1 366 ? 21.557 -18.184 -13.667 1.00 80.50 366 ASP A N 1
ATOM 2981 C CA . ASP A 1 366 ? 22.026 -19.300 -14.494 1.00 80.50 366 ASP A CA 1
ATOM 2982 C C . ASP A 1 366 ? 21.286 -19.415 -15.850 1.00 80.50 366 ASP A C 1
ATOM 2984 O O . ASP A 1 366 ? 21.773 -20.084 -16.763 1.00 80.50 366 ASP A O 1
ATOM 2988 N N . ALA A 1 367 ? 20.103 -18.803 -15.993 1.00 77.69 367 ALA A N 1
ATOM 2989 C CA . ALA A 1 367 ? 19.279 -18.847 -17.206 1.00 77.69 367 ALA A CA 1
ATOM 2990 C C . ALA A 1 367 ? 19.529 -17.682 -18.187 1.00 77.69 367 ALA A C 1
ATOM 2992 O O . ALA A 1 367 ? 18.962 -17.690 -19.285 1.00 77.69 367 ALA A O 1
ATOM 2993 N N . GLN A 1 368 ? 20.316 -16.680 -17.785 1.00 68.62 368 GLN A N 1
ATOM 2994 C CA . GLN A 1 368 ? 20.764 -15.552 -18.615 1.00 68.62 368 GLN A CA 1
ATOM 2995 C C . GLN A 1 368 ? 22.135 -15.851 -19.223 1.00 68.62 368 GLN A C 1
ATOM 2997 O O . GLN A 1 368 ? 22.340 -15.467 -20.398 1.00 68.62 368 GLN A O 1
#

Secondary structure (DSSP, 8-state):
--EEEEEEEEE-SSHHHHHHHHHHHHHHHHHHHH-SS---S-TTTSTTTTGGGGS-EEEEEEEEETTEEEEEEEEEHHHHHHHHHHHHHHHHHTT-SEEEEEEEETTTTEEEEEEEETTEEEEEETTS-HHHHHHHHHHHHTT-HHHHHHHHHHTT-S------HHHHHHHHHHH----GGGGGSTTGGG---TTS--HHHHHHHTT-HHHHHHHHHTTTSS-TT---TT---HHHHHHHTT-HHHHHHHHHHHHH-EETTTS-GGGS-SS-S-HHHHHHHHHHHHHHHHHTPEEEE-SSSSEEEEESSSS--TTSSEEEEEEEEEETTEEEEEEEEE-TT-TTTS---EEE-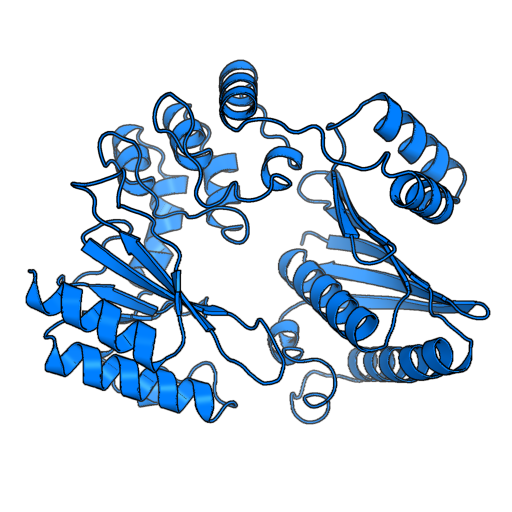HHHHHHHHHHHHTT-

Sequence (368 aa):
MSELNAEIKVSFPGKKYSEEAFKTLDQLKSDLENSKFSSNSFTHHIDNLELLAHSYYQIEHLSLDKNSIIIALSGEISASYEILESIYKYCIDNKARKFISYSLNDQVMEYDYLCYVKGSEVSYSEGINSLIDEKLEKAKNKGNLLKVLETLATQGKLREAKFELDDIIADYVKTSDFKSWYIGIKELKSQRNSSGDTLLTAMIKSGNEKESVWLIDNAMHLDPYMCDLDGNTPLELAIKENLQMVIDCYTPRHEKAINIEKSKPEHLVYFDKDKSEKEFIELLFDFSKSSKLTLFASPFTSHYSLSNSPIFNPGVNHFDIYRAYYDKDRILYNVGHYQKCKPELCHTKKELTFEEMLRYLKEYADAQ

Radius of gyration: 21.93 Å; chains: 1; bounding box: 57×41×56 Å

pLDDT: mean 78.6, std 13.47, range [38.88, 96.62]

Foldseek 3Di:
DWKKKKKKKWFAPFQVLLVVLLVLVVVVQVCLVPDPDDPDDNCPQFHPCVVCSVWDKHFPDWDDDGGMIMTIMMIDPVNVVVVVVRSVVSSVVSHTQKMWMWIQGPVQRWIWIWIDHRNDTAIAIPPQDPVVNVVLVVCVVVVNNRVSRVVCVVVVNSHGDPDDQQNQLVVCLVPVDDDCCCLVHDPLAQDADPQQDRSLLSNLLSVVQPVNLVCLVVVVRYDQQQAGPLLHGSLNSNVVSVNVNNVVSVVCQQVQFDFCVVPPLVVLPPPPDDPVLSVLSVVVVVLCVVLVWTWTDGPVAQWIKTANDSGDDRLDRIWIWHWDDDDPVAIWIFIQGRHSVCSVNRGDGDGHGPVRVSVVVVVVSVVD